Protein AF-0000000080629426 (afdb_homodimer)

Organism: NCBI:txid1064539

Secondary structure (DSSP, 8-state):
----------TTSHHHHHHHHHHHHHHHHHHHHHHHHHHTTEEEEEEEEETTEEEEEEEETTTT-TTHHHHHHHHHHHHHHHHSS--EEEE----/----------TTHHHHHHHHHHHHHHHHHHHHHHHHHHHTTEEEEEEEEETTEEEEEEEETTTT-TTHHHHHHHHHHHHHHHHSS--EEEE----

Nearest PDB structures (foldseek):
  2z51-assembly1_A-2  TM=8.151E-01  e=9.469E-07  unclassified
  2m5o-assembly1_A  TM=8.155E-01  e=2.313E-04  Homo sapiens
  1veh-assembly1_A  TM=7.153E-01  e=5.276E-04  Mus musculus
  4tps-assembly1_B  TM=6.355E-01  e=1.530E-02  Bacillus subtilis subsp. subtilis str. 168
  3prb-assembly1_A  TM=6.432E-01  e=3.043E-02  Methanocaldococcus jannaschii

InterPro domains:
  IPR001075 NIF system FeS cluster assembly, NifU, C-terminal [PF01106] (26-89)
  IPR034904 Fe-S cluster assembly domain superfamily [G3DSA:3.30.300.130] (16-92)
  IPR034904 Fe-S cluster assembly domain superfamily [SSF117916] (17-91)

Foldseek 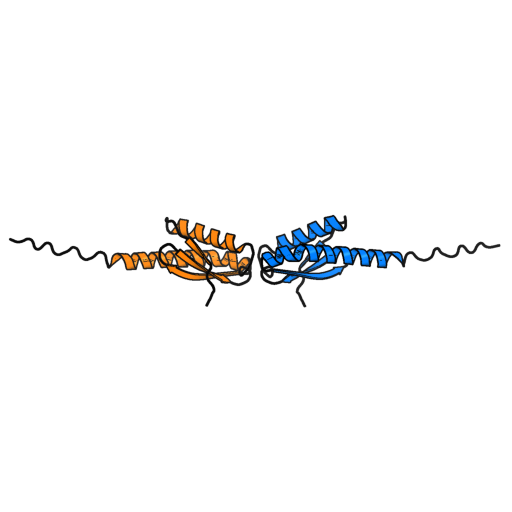3Di:
DPPPPPPDPPPPPVVVVVVVVLVVLLQVLQVVCAVVQVVVQKGKDFDDDDPQETEMEMGGPLVVDPCVVVVQVVSQVSSCVRVVDHHHYYYDHDD/DPPPPPPDPPPPPVVVVVVVVLVVLLQVLQVVCAVVQVVVQKGKDFDDDDPQETEMEMGGPLVVDPCVVVVQVVSQVSSCVRVVDHHHYYYDHDD

pLDDT: mean 88.29, std 16.83, range [39.78, 98.69]

Solvent-accessible surface area (backbone atoms only — not comparable to full-atom values): 10726 Å² total; per-residue (Å²): 135,83,78,72,74,70,76,72,79,75,80,68,69,63,55,56,58,51,50,49,51,48,50,50,52,51,52,50,54,51,60,68,49,32,61,64,34,43,75,24,34,19,36,68,41,86,70,46,77,57,89,54,36,36,28,32,15,62,28,63,12,41,4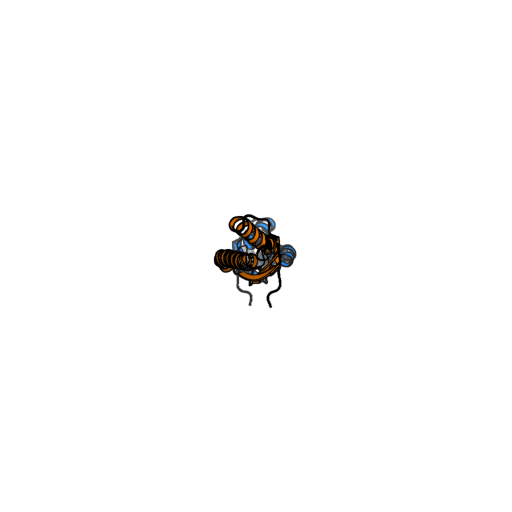0,59,22,68,59,38,62,57,56,44,48,52,51,33,51,53,48,30,66,76,67,71,43,85,64,43,60,42,84,39,85,67,132,135,82,77,73,74,68,75,73,79,74,80,68,71,64,54,55,60,50,49,49,49,48,50,51,51,52,53,50,55,53,61,68,50,32,63,66,34,43,76,23,34,20,36,66,42,86,71,45,77,56,90,53,37,36,28,33,15,61,30,63,12,41,40,58,22,68,59,37,62,57,55,44,47,52,52,35,51,53,48,30,66,75,68,72,44,84,62,42,61,42,84,37,86,66,133

Sequence (190 aa):
MTTSVLPAPSAALSVSATDDDRLRLIAAAIEELRPMLQNDGGDMELVEVSGDVVRVGLRGACVGCGMAGHTLGAVRRRLVEVLGTHIRVLPAPLPMTTSVLPAPSAALSVSATDDDRLRLIAAAIEELRPMLQNDGGDMELVEVSGDVVRVGLRGACVGCGMAGHTLGAVRRRLVEVLGTHIRVLPAPLP

Radius of gyration: 29.4 Å; Cα contacts (8 Å, |Δi|>4): 246; chains: 2; bounding box: 30×129×67 Å

Structure (mmCIF, N/CA/C/O backbone):
data_AF-0000000080629426-model_v1
#
loop_
_entity.id
_entity.type
_entity.pdbx_description
1 polymer 'NifU protein (C-terminal)'
#
loop_
_atom_site.group_PDB
_atom_site.id
_atom_site.type_symbol
_atom_site.label_atom_id
_atom_site.label_alt_id
_atom_site.label_comp_id
_atom_site.label_asym_id
_atom_site.label_entity_id
_atom_site.label_seq_id
_atom_site.pdbx_PDB_ins_code
_atom_site.Cartn_x
_atom_site.Cartn_y
_atom_site.Cartn_z
_atom_site.occupancy
_atom_site.B_iso_or_equiv
_atom_site.auth_seq_id
_atom_site.auth_comp_id
_atom_site.auth_asym_id
_atom_site.auth_atom_id
_atom_site.pdbx_PDB_model_num
ATOM 1 N N . MET A 1 1 ? -14 63.438 37.656 1 40.84 1 MET A N 1
ATOM 2 C CA . MET A 1 1 ? -13.086 63 36.625 1 40.84 1 MET A CA 1
ATOM 3 C C . MET A 1 1 ? -13.289 61.531 36.281 1 40.84 1 MET A C 1
ATOM 5 O O . MET A 1 1 ? -13.102 60.656 37.156 1 40.84 1 MET A O 1
ATOM 9 N N . THR A 1 2 ? -14.211 61.219 35.312 1 52.03 2 THR A N 1
ATOM 10 C CA . THR A 1 2 ? -14.695 59.906 34.906 1 52.03 2 THR A CA 1
ATOM 11 C C . THR A 1 2 ? -13.594 59.125 34.188 1 52.03 2 THR A C 1
ATOM 13 O O . THR A 1 2 ? -13.008 59.625 33.219 1 52.03 2 THR A O 1
ATOM 16 N N . THR A 1 3 ? -12.836 58.344 34.906 1 51.03 3 THR A N 1
ATOM 17 C CA . THR A 1 3 ? -11.781 57.5 34.344 1 51.03 3 THR A CA 1
ATOM 18 C C . THR A 1 3 ? -12.328 56.656 33.219 1 51.03 3 THR A C 1
ATOM 20 O O . THR A 1 3 ? -13.258 55.875 33.438 1 51.03 3 THR A O 1
ATOM 23 N N . SER A 1 4 ? -12.453 57.25 32.031 1 49.75 4 SER A N 1
ATOM 24 C CA . SER A 1 4 ? -12.773 56.469 30.828 1 49.75 4 SER A CA 1
ATOM 25 C C . SER A 1 4 ? -11.922 55.219 30.719 1 49.75 4 SER A C 1
ATOM 27 O O . SER A 1 4 ? -10.695 55.312 30.656 1 49.75 4 SER A O 1
ATOM 29 N N . VAL A 1 5 ? -12.266 54.156 31.422 1 57.56 5 VAL A N 1
ATOM 30 C CA . VAL A 1 5 ? -11.57 52.906 31.203 1 57.56 5 VAL A CA 1
ATOM 31 C C . VAL A 1 5 ? -11.523 52.594 29.703 1 57.56 5 VAL A C 1
ATOM 33 O O . VAL A 1 5 ? -12.562 52.5 29.047 1 57.56 5 VAL A O 1
ATOM 36 N N . LEU A 1 6 ? -10.633 53.156 28.875 1 55.69 6 LEU A N 1
ATOM 37 C CA . LEU A 1 6 ? -10.445 52.719 27.5 1 55.69 6 LEU A CA 1
ATOM 38 C C . LEU A 1 6 ? -10.625 51.188 27.406 1 55.69 6 LEU A C 1
ATOM 40 O O . LEU A 1 6 ? -10.211 50.469 28.297 1 55.69 6 LEU A O 1
ATOM 44 N N . PRO A 1 7 ? -11.664 50.75 26.703 1 57.69 7 PRO A N 1
ATOM 45 C CA . PRO A 1 7 ? -11.812 49.312 26.562 1 57.69 7 PRO A CA 1
ATOM 46 C C . PRO A 1 7 ? -10.492 48.625 26.203 1 57.69 7 PRO A C 1
ATOM 48 O O . PRO A 1 7 ? -9.625 49.219 25.562 1 57.69 7 PRO A O 1
ATOM 51 N N . ALA A 1 8 ? -9.961 47.625 26.938 1 53.62 8 ALA A N 1
ATOM 52 C CA . ALA A 1 8 ? -8.812 46.781 26.641 1 53.62 8 ALA A CA 1
ATOM 53 C C . ALA A 1 8 ? -8.734 46.469 25.141 1 53.62 8 ALA A C 1
ATOM 55 O O . ALA A 1 8 ? -9.766 46.375 24.469 1 53.62 8 ALA A O 1
ATOM 56 N N . PRO A 1 9 ? -7.738 46.938 24.359 1 51.53 9 PRO A N 1
ATOM 57 C CA . PRO A 1 9 ? -7.629 46.5 22.969 1 51.53 9 PRO A CA 1
ATOM 58 C C . PRO A 1 9 ? -8.156 45.094 22.734 1 51.53 9 PRO A C 1
ATOM 60 O O . PRO A 1 9 ? -8.094 44.25 23.625 1 51.53 9 PRO A O 1
ATOM 63 N N . SER A 1 10 ? -9.188 44.875 22.031 1 52.56 10 SER A N 1
ATOM 64 C CA . SER A 1 10 ? -9.742 43.594 21.609 1 52.56 10 SER A CA 1
ATOM 65 C C . SER A 1 10 ? -8.641 42.594 21.328 1 52.56 10 SER A C 1
ATOM 67 O O . SER A 1 10 ? -7.59 42.938 20.781 1 52.56 10 SER A O 1
ATOM 69 N N . ALA A 1 11 ? -8.391 41.438 21.953 1 51.06 11 ALA A N 1
ATOM 70 C CA . ALA A 1 11 ? -7.645 40.188 21.703 1 51.06 11 ALA A CA 1
ATOM 71 C C . ALA A 1 11 ? -7.656 39.844 20.219 1 51.06 11 ALA A C 1
ATOM 73 O O . ALA A 1 11 ? -7.406 38.688 19.859 1 51.06 11 ALA A O 1
ATOM 74 N N . ALA A 1 12 ? -7.977 40.531 19.266 1 53.75 12 ALA A N 1
ATOM 75 C CA . ALA A 1 12 ? -7.914 40.125 17.859 1 53.75 12 ALA A CA 1
ATOM 76 C C . ALA A 1 12 ? -6.492 39.75 17.453 1 53.75 12 ALA A C 1
ATOM 78 O O . ALA A 1 12 ? -6.273 39.219 16.359 1 53.75 12 ALA A O 1
ATOM 79 N N . LEU A 1 13 ? -5.457 40.406 17.781 1 52.44 13 LEU A N 1
ATOM 80 C CA . LEU A 1 13 ? -4.117 40.375 17.219 1 52.44 13 LEU A CA 1
ATOM 81 C C . LEU A 1 13 ? -3.518 38.969 17.312 1 52.44 13 LEU A C 1
ATOM 83 O O . LEU A 1 13 ? -2.629 38.625 16.531 1 52.44 13 LEU A O 1
ATOM 87 N N . SER A 1 14 ? -3.51 38.281 18.547 1 53.25 14 SER A N 1
ATOM 88 C CA . SER A 1 14 ? -2.676 37.094 18.828 1 53.25 14 SER A CA 1
ATOM 89 C C . SER A 1 14 ? -3.16 35.875 18.078 1 53.25 14 SER A C 1
ATOM 91 O O . SER A 1 14 ? -2.479 34.844 18.062 1 53.25 14 SER A O 1
ATOM 93 N N . VAL A 1 15 ? -4.391 35.812 17.656 1 57.12 15 VAL A N 1
ATOM 94 C CA . VAL A 1 15 ? -4.93 34.625 17 1 57.12 15 VAL A CA 1
ATOM 95 C C . VAL A 1 15 ? -4.188 34.375 15.695 1 57.12 15 VAL A C 1
ATOM 97 O O . VAL A 1 15 ? -3.984 33.219 15.305 1 57.12 15 VAL A O 1
ATOM 100 N N . SER A 1 16 ? -3.814 35.5 14.891 1 59.66 16 SER A N 1
ATOM 101 C CA . SER A 1 16 ? -3.168 35.312 13.594 1 59.66 16 SER A CA 1
ATOM 102 C C . SER A 1 16 ? -1.799 34.656 13.75 1 59.66 16 SER A C 1
ATOM 104 O O . SER A 1 16 ? -1.472 33.719 13.031 1 59.66 16 SER A O 1
ATOM 106 N N . ALA A 1 17 ? -1.05 35.188 14.766 1 62.78 17 ALA A N 1
ATOM 107 C CA . ALA A 1 17 ? 0.283 34.625 14.961 1 62.78 17 ALA A CA 1
ATOM 108 C C . ALA A 1 17 ? 0.203 33.188 15.398 1 62.78 17 ALA A C 1
ATOM 110 O O . ALA A 1 17 ? 0.959 32.344 14.906 1 62.78 17 ALA A O 1
ATOM 111 N N . THR A 1 18 ? -0.839 32.906 16.172 1 75.69 18 THR A N 1
ATOM 112 C CA . THR A 1 18 ? -0.962 31.547 16.703 1 75.69 18 THR A CA 1
ATOM 113 C C . THR A 1 18 ? -1.453 30.578 15.625 1 75.69 18 THR A C 1
ATOM 115 O O . THR A 1 18 ? -0.944 29.469 15.5 1 75.69 18 THR A O 1
ATOM 118 N N . ASP A 1 19 ? -2.373 31.203 14.773 1 83.44 19 ASP A N 1
ATOM 119 C CA . ASP A 1 19 ? -2.885 30.359 13.703 1 83.44 19 ASP A CA 1
ATOM 120 C C . ASP A 1 19 ? -1.821 30.109 12.633 1 83.44 19 ASP A C 1
ATOM 122 O O . ASP A 1 19 ? -1.714 29.016 12.094 1 83.44 19 ASP A O 1
ATOM 126 N N . ASP A 1 20 ? -1.03 31.172 12.422 1 89.31 20 ASP A N 1
ATOM 127 C CA . ASP A 1 20 ? 0.05 31.047 11.445 1 89.31 20 ASP A CA 1
ATOM 128 C C . ASP A 1 20 ? 1.117 30.062 11.938 1 89.31 20 ASP A C 1
ATOM 130 O O . ASP A 1 20 ? 1.654 29.281 11.156 1 89.31 20 ASP A O 1
ATOM 134 N N . ASP A 1 21 ? 1.415 30.219 13.172 1 92.81 21 ASP A N 1
ATOM 135 C CA . ASP A 1 21 ? 2.398 29.297 13.75 1 92.81 21 ASP A CA 1
ATOM 136 C C . ASP A 1 21 ? 1.901 27.859 13.719 1 92.81 21 ASP A C 1
ATOM 138 O O . ASP A 1 21 ? 2.67 26.938 13.43 1 92.81 21 ASP A O 1
ATOM 142 N N . ARG A 1 22 ? 0.639 27.719 14.016 1 94.56 22 ARG A N 1
ATOM 143 C CA . ARG A 1 22 ? 0.018 26.391 13.961 1 94.56 22 ARG A CA 1
ATOM 144 C C . ARG A 1 22 ? 0.106 25.812 12.555 1 94.56 22 ARG A C 1
ATOM 146 O O . ARG A 1 22 ? 0.459 24.641 12.391 1 94.56 22 ARG A O 1
ATOM 153 N N . LEU A 1 23 ? -0.259 26.625 11.609 1 95.88 23 LEU A N 1
ATOM 154 C CA . LEU A 1 23 ? -0.207 26.188 10.219 1 95.88 23 LEU A CA 1
ATOM 155 C C . LEU A 1 23 ? 1.217 25.828 9.82 1 95.88 23 LEU A C 1
ATOM 157 O O . LEU A 1 23 ? 1.431 24.828 9.117 1 95.88 23 LEU A O 1
ATOM 161 N N . ARG A 1 24 ? 2.158 26.547 10.227 1 96.56 24 ARG A N 1
ATOM 162 C CA . ARG A 1 24 ? 3.559 26.281 9.922 1 96.56 24 ARG A CA 1
ATOM 163 C C . ARG A 1 24 ? 4 24.953 10.539 1 96.56 24 ARG A C 1
ATOM 165 O O . ARG A 1 24 ? 4.719 24.188 9.898 1 96.56 24 ARG A O 1
ATOM 172 N N . LEU A 1 25 ? 3.586 24.703 11.758 1 97 25 LEU A N 1
ATOM 173 C CA . LEU A 1 25 ? 3.912 23.438 12.43 1 97 25 LEU A CA 1
ATOM 174 C C . LEU A 1 25 ? 3.305 22.266 11.688 1 97 25 LEU A C 1
ATOM 176 O O . LEU A 1 25 ? 3.967 21.234 11.492 1 97 25 LEU A O 1
ATOM 180 N N . ILE A 1 26 ? 2.113 22.438 11.242 1 98.25 26 ILE A N 1
ATOM 181 C CA . ILE A 1 26 ? 1.419 21.391 10.508 1 98.25 26 ILE A CA 1
ATOM 182 C C . ILE A 1 26 ? 2.133 21.125 9.188 1 98.25 26 ILE A C 1
ATOM 184 O O . ILE A 1 26 ? 2.424 19.969 8.859 1 98.25 26 ILE A O 1
ATOM 188 N N . ALA A 1 27 ? 2.424 22.156 8.477 1 98.19 27 ALA A N 1
ATOM 189 C CA . ALA A 1 27 ? 3.111 22.031 7.195 1 98.19 27 ALA A CA 1
ATOM 190 C C . ALA A 1 27 ? 4.477 21.375 7.367 1 98.19 27 ALA A C 1
ATOM 192 O O . ALA A 1 27 ? 4.859 20.516 6.57 1 98.19 27 ALA A O 1
ATOM 193 N N . ALA A 1 28 ? 5.152 21.719 8.406 1 98.31 28 ALA A N 1
ATOM 194 C CA . ALA A 1 28 ? 6.477 21.172 8.672 1 98.31 28 ALA A CA 1
ATOM 195 C C . ALA A 1 28 ? 6.391 19.688 9 1 98.31 28 ALA A C 1
ATOM 197 O O . ALA A 1 28 ? 7.23 18.891 8.555 1 98.31 28 ALA A O 1
ATOM 198 N N . ALA A 1 29 ? 5.461 19.312 9.781 1 98.31 29 ALA A N 1
ATOM 199 C CA . ALA A 1 29 ? 5.266 17.906 10.133 1 98.31 29 ALA A CA 1
ATOM 200 C C . ALA A 1 29 ? 4.992 17.062 8.891 1 98.31 29 ALA A C 1
ATOM 202 O O . ALA A 1 29 ? 5.535 15.969 8.742 1 98.31 29 ALA A O 1
ATOM 203 N N . ILE A 1 30 ? 4.195 17.547 8.008 1 98.38 30 ILE A N 1
ATOM 204 C CA . ILE A 1 30 ? 3.855 16.844 6.781 1 98.38 30 ILE A CA 1
ATOM 205 C C . ILE A 1 30 ? 5.102 16.703 5.906 1 98.38 30 ILE A C 1
ATOM 207 O O . ILE A 1 30 ? 5.375 15.617 5.375 1 98.38 30 ILE A O 1
ATOM 211 N N . GLU A 1 31 ? 5.809 17.797 5.816 1 98.44 31 GLU A N 1
ATOM 212 C CA . GLU A 1 31 ? 7.035 17.75 5.027 1 98.44 31 GLU A CA 1
ATOM 213 C C . GLU A 1 31 ? 8.016 16.719 5.574 1 98.44 31 GLU A C 1
ATOM 215 O O . GLU A 1 31 ? 8.703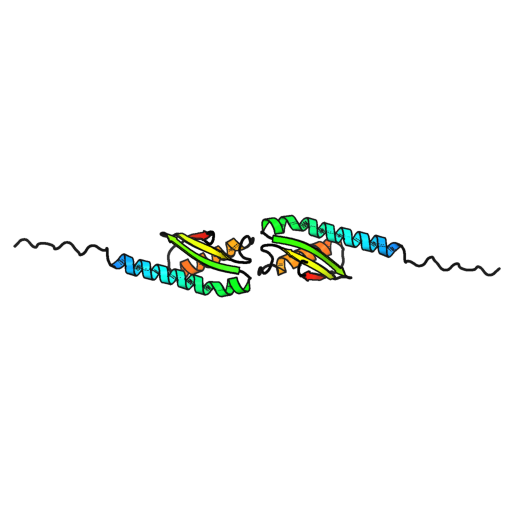 16.047 4.809 1 98.44 31 GLU A O 1
ATOM 220 N N . GLU A 1 32 ? 8.023 16.562 6.84 1 98.25 32 GLU A N 1
ATOM 221 C CA . GLU A 1 32 ? 8.906 15.617 7.5 1 98.25 32 GLU A CA 1
ATOM 222 C C . GLU A 1 32 ? 8.531 14.18 7.152 1 98.25 32 GLU A C 1
ATOM 224 O O . GLU A 1 32 ? 9.391 13.297 7.121 1 98.25 32 GLU A O 1
ATOM 229 N N . LEU A 1 33 ? 7.312 13.922 6.832 1 98.31 33 LEU A N 1
ATOM 230 C CA . LEU A 1 33 ? 6.812 12.57 6.609 1 98.31 33 LEU A CA 1
ATOM 231 C C . LEU A 1 33 ? 6.871 12.203 5.129 1 98.31 33 LEU A C 1
ATOM 233 O O . LEU A 1 33 ? 6.793 11.031 4.773 1 98.31 33 LEU A O 1
ATOM 237 N N .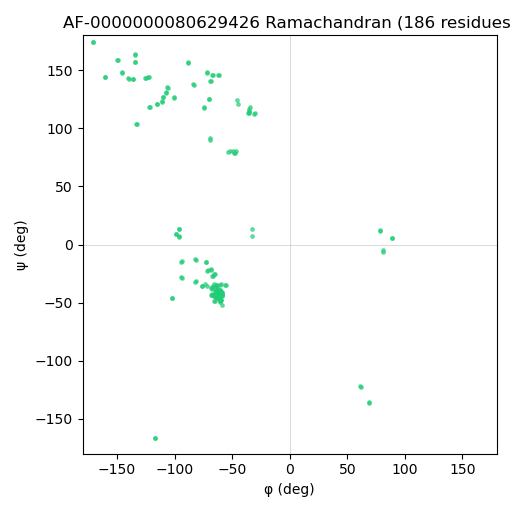 ARG A 1 34 ? 7.043 13.109 4.277 1 98.62 34 ARG A N 1
ATOM 238 C CA . ARG A 1 34 ? 6.949 12.891 2.838 1 98.62 34 ARG A CA 1
ATOM 239 C C . ARG A 1 34 ? 8.023 11.922 2.359 1 98.62 34 ARG A C 1
ATOM 241 O O . ARG A 1 34 ? 7.75 11.016 1.568 1 98.62 34 ARG A O 1
ATOM 248 N N . PRO A 1 35 ? 9.242 12 2.867 1 98.69 35 PRO A N 1
ATOM 249 C CA . PRO A 1 35 ? 10.281 11.102 2.348 1 98.69 35 PRO A CA 1
ATOM 250 C C . PRO A 1 35 ? 9.953 9.625 2.572 1 98.69 35 PRO A C 1
ATOM 252 O O . PRO A 1 35 ? 10.203 8.797 1.7 1 98.69 35 PRO A O 1
ATOM 255 N N . MET A 1 36 ? 9.406 9.266 3.713 1 96.94 36 MET A N 1
ATOM 256 C CA . MET A 1 36 ? 9.023 7.879 3.973 1 96.94 36 MET A CA 1
ATOM 257 C C . MET A 1 36 ? 7.98 7.41 2.961 1 96.94 36 MET A C 1
ATOM 259 O O . MET A 1 36 ? 8.086 6.305 2.424 1 96.94 36 MET A O 1
ATOM 263 N N . LEU A 1 37 ? 6.945 8.188 2.611 1 97.5 37 LEU A N 1
ATOM 264 C CA . LEU A 1 37 ? 5.922 7.84 1.633 1 97.5 37 LEU A CA 1
ATOM 265 C C . LEU A 1 37 ? 6.531 7.688 0.242 1 97.5 37 LEU A C 1
ATOM 267 O O . LEU A 1 37 ? 6.148 6.793 -0.512 1 97.5 37 LEU A O 1
ATOM 271 N N . GLN A 1 38 ? 7.473 8.625 -0.053 1 97.56 38 GLN A N 1
ATOM 272 C CA . GLN A 1 38 ? 8.109 8.586 -1.365 1 97.56 38 GLN A CA 1
ATOM 273 C C . GLN A 1 38 ? 8.906 7.297 -1.548 1 97.56 38 GLN A C 1
ATOM 275 O O . GLN A 1 38 ? 8.898 6.703 -2.629 1 97.56 38 GLN A O 1
ATOM 280 N N . ASN A 1 39 ? 9.484 6.844 -0.461 1 96.12 39 ASN A N 1
ATOM 281 C CA . ASN A 1 39 ? 10.188 5.562 -0.491 1 96.12 39 ASN A CA 1
ATOM 282 C C . ASN A 1 39 ? 9.227 4.406 -0.752 1 96.12 39 ASN A C 1
ATOM 284 O O . ASN A 1 39 ? 9.617 3.383 -1.317 1 96.12 39 ASN A O 1
ATOM 288 N N . ASP A 1 40 ? 8 4.613 -0.396 1 93.94 40 ASP A N 1
ATOM 289 C CA . ASP A 1 40 ? 6.977 3.586 -0.552 1 93.94 40 ASP A CA 1
ATOM 290 C C . ASP A 1 40 ? 6.156 3.818 -1.816 1 93.94 40 ASP A C 1
ATOM 292 O O . ASP A 1 40 ? 5.094 3.217 -1.992 1 93.94 40 ASP A O 1
ATOM 296 N N . GLY A 1 41 ? 6.609 4.805 -2.693 1 94.75 41 GLY A N 1
ATOM 297 C CA . GLY A 1 41 ? 6 5.02 -3.998 1 94.75 41 GLY A CA 1
ATOM 298 C C . GLY A 1 41 ? 4.848 6.004 -3.963 1 94.75 41 GLY A C 1
ATOM 299 O O . GLY A 1 41 ? 4.109 6.137 -4.941 1 94.75 41 GLY A O 1
ATOM 300 N N . GLY A 1 42 ? 4.691 6.543 -2.842 1 95.94 42 GLY A N 1
ATOM 301 C CA . GLY A 1 42 ? 3.631 7.527 -2.693 1 95.94 42 GLY A CA 1
ATOM 302 C C . GLY A 1 42 ? 4.145 8.914 -2.355 1 95.94 42 GLY A C 1
ATOM 303 O O . GLY A 1 42 ? 5.312 9.227 -2.596 1 95.94 42 GLY A O 1
ATOM 304 N N . ASP A 1 43 ? 3.234 9.797 -1.932 1 97.75 43 ASP A N 1
ATOM 305 C CA . ASP A 1 43 ? 3.471 11.148 -1.429 1 97.75 43 ASP A CA 1
ATOM 306 C C . ASP A 1 43 ? 2.191 11.75 -0.85 1 97.75 43 ASP A C 1
ATOM 308 O O . ASP A 1 43 ? 1.152 11.086 -0.805 1 97.75 43 ASP A O 1
ATOM 312 N N . MET A 1 44 ? 2.375 12.961 -0.254 1 98.19 44 MET A N 1
ATOM 313 C CA . MET A 1 44 ? 1.18 13.633 0.252 1 98.19 44 MET A CA 1
ATOM 314 C C . MET A 1 44 ? 1.34 15.148 0.196 1 98.19 44 MET A C 1
ATOM 316 O O . MET A 1 44 ? 2.455 15.648 0.07 1 98.19 44 MET A O 1
ATOM 320 N N . GLU A 1 45 ? 0.225 15.773 0.214 1 97.94 45 GLU A N 1
ATOM 321 C CA . GLU A 1 45 ? 0.174 17.234 0.264 1 97.94 45 GLU A CA 1
ATOM 322 C C . GLU A 1 45 ? -0.881 17.719 1.256 1 97.94 45 GLU A C 1
ATOM 324 O O . GLU A 1 45 ? -1.949 17.109 1.376 1 97.94 45 GLU A O 1
ATOM 329 N N . LEU A 1 46 ? -0.5 18.844 1.959 1 98.38 46 LEU A N 1
ATOM 330 C CA . LEU A 1 46 ? -1.507 19.5 2.783 1 98.38 46 LEU A CA 1
ATOM 331 C C . LEU A 1 46 ? -2.562 20.188 1.915 1 98.38 46 LEU A C 1
ATOM 333 O O . LEU A 1 46 ? -2.232 20.984 1.042 1 98.38 46 LEU A O 1
ATOM 337 N N . VAL A 1 47 ? -3.797 19.875 2.131 1 98.12 47 VAL A N 1
ATOM 338 C CA . VAL A 1 47 ? -4.871 20.422 1.306 1 98.12 47 VAL A CA 1
ATOM 339 C C . VAL A 1 47 ? -5.586 21.547 2.062 1 98.12 47 VAL A C 1
ATOM 341 O O . VAL A 1 47 ? -5.875 22.594 1.497 1 98.12 47 VAL A O 1
ATOM 344 N N . GLU A 1 48 ? -5.887 21.25 3.365 1 96.81 48 GLU A N 1
ATOM 345 C CA . GLU A 1 48 ? -6.688 22.203 4.129 1 96.81 48 GLU A CA 1
ATOM 346 C C . GLU A 1 48 ? -6.531 21.969 5.629 1 96.81 48 GLU A C 1
ATOM 348 O O . GLU A 1 48 ? -6.379 20.828 6.078 1 96.81 48 GLU A O 1
ATOM 353 N N . VAL A 1 49 ? -6.543 23.109 6.328 1 97.06 49 VAL A N 1
ATOM 354 C CA . VAL A 1 49 ? -6.672 23.078 7.781 1 97.06 49 VAL A CA 1
ATOM 355 C C . VAL A 1 49 ? -7.906 23.875 8.211 1 97.06 49 VAL A C 1
ATOM 357 O O . VAL A 1 49 ? -8.008 25.062 7.938 1 97.06 49 VAL A O 1
ATOM 360 N N . SER A 1 50 ? -8.82 23.266 8.82 1 95.69 50 SER A N 1
ATOM 361 C CA . SER A 1 50 ? -10.031 23.906 9.336 1 95.69 50 SER A CA 1
ATOM 362 C C . SER A 1 50 ? -10.32 23.469 10.766 1 95.69 50 SER A C 1
ATOM 364 O O . SER A 1 50 ? -10.797 22.359 10.992 1 95.69 50 SER A O 1
ATOM 366 N N . GLY A 1 51 ? -10.016 24.359 11.641 1 92.94 51 GLY A N 1
ATOM 367 C CA . GLY A 1 51 ? -10.172 23.969 13.039 1 92.94 51 GLY A CA 1
ATOM 368 C C . GLY A 1 51 ? -9.289 22.797 13.438 1 92.94 51 GLY A C 1
ATOM 369 O O . GLY A 1 51 ? -8.07 22.844 13.258 1 92.94 51 GLY A O 1
ATOM 370 N N . ASP A 1 52 ? -9.852 21.688 13.945 1 95.75 52 ASP A N 1
ATOM 371 C CA . ASP A 1 52 ? -9.094 20.516 14.375 1 95.75 52 ASP A CA 1
ATOM 372 C C . ASP A 1 52 ? -9.047 19.453 13.273 1 95.75 52 ASP A C 1
ATOM 374 O O . ASP A 1 52 ? -8.648 18.312 13.523 1 95.75 52 ASP A O 1
ATOM 378 N N . VAL A 1 53 ? -9.43 19.906 12.141 1 98.19 53 VAL A N 1
ATOM 379 C CA . VAL A 1 53 ? -9.422 18.969 11.016 1 98.19 53 VAL A CA 1
ATOM 380 C C . VAL A 1 53 ? -8.328 19.359 10.031 1 98.19 53 VAL A C 1
ATOM 382 O O . VAL A 1 53 ? -8.266 20.516 9.586 1 98.19 53 VAL A O 1
ATOM 385 N N . VAL A 1 54 ? -7.453 18.469 9.758 1 98.5 54 VAL A N 1
ATOM 386 C CA . VAL A 1 54 ? -6.438 18.594 8.719 1 98.5 54 VAL A CA 1
ATOM 387 C C . VAL A 1 54 ? -6.746 17.641 7.566 1 98.5 54 VAL A C 1
ATOM 389 O O . VAL A 1 54 ? -6.891 16.438 7.777 1 98.5 54 VAL A O 1
ATOM 392 N N . ARG A 1 55 ? -6.793 18.188 6.379 1 98.56 55 ARG A N 1
ATOM 393 C CA . ARG A 1 55 ? -7.016 17.375 5.188 1 98.56 55 ARG A CA 1
ATOM 394 C C . ARG A 1 55 ? -5.738 17.25 4.363 1 98.56 55 ARG A C 1
ATOM 396 O O . ARG A 1 55 ? -5.07 18.25 4.09 1 98.56 55 ARG A O 1
ATOM 403 N N . VAL A 1 56 ? -5.477 16 4.035 1 98.56 56 VAL A N 1
ATOM 404 C CA . VAL A 1 56 ? -4.289 15.75 3.225 1 98.56 56 VAL A CA 1
ATOM 405 C C . VAL A 1 56 ? -4.676 14.969 1.97 1 98.56 56 VAL A C 1
ATOM 407 O O . VAL A 1 56 ? -5.586 14.141 2.004 1 98.56 56 VAL A O 1
ATOM 410 N N . GLY A 1 57 ? -4.012 15.289 0.857 1 98.12 57 GLY A N 1
ATOM 411 C CA . GLY A 1 57 ? -4.113 14.523 -0.375 1 98.12 57 GLY A CA 1
ATOM 412 C C . GLY A 1 57 ? -2.941 13.586 -0.594 1 98.12 57 GLY A C 1
ATOM 413 O O . GLY A 1 57 ? -1.783 14 -0.525 1 98.12 57 GLY A O 1
ATOM 414 N N . LEU A 1 58 ? -3.281 12.32 -0.809 1 97.62 58 LEU A N 1
ATOM 415 C CA . LEU A 1 58 ? -2.242 11.328 -1.082 1 97.62 58 LEU A CA 1
ATOM 416 C C . LEU A 1 58 ? -1.938 11.258 -2.574 1 97.62 58 LEU A C 1
ATOM 418 O O . LEU A 1 58 ? -2.787 11.602 -3.402 1 97.62 58 LEU A O 1
ATOM 422 N N . ARG A 1 59 ? -0.686 10.766 -2.855 1 96 59 ARG A N 1
ATOM 423 C CA . ARG A 1 59 ? -0.222 10.625 -4.23 1 96 59 ARG A CA 1
ATOM 424 C C . ARG A 1 59 ? 0.448 9.273 -4.449 1 96 59 ARG A C 1
ATOM 426 O O . ARG A 1 59 ? 0.879 8.633 -3.49 1 96 59 ARG A O 1
ATOM 433 N N . GLY A 1 60 ? 0.435 8.914 -5.781 1 94.25 60 GLY A N 1
ATOM 434 C CA . GLY A 1 60 ? 1.183 7.723 -6.145 1 94.25 60 GLY A CA 1
ATOM 435 C C . GLY A 1 60 ? 0.565 6.445 -5.609 1 94.25 60 GLY A C 1
ATOM 436 O O . GLY A 1 60 ? -0.653 6.266 -5.664 1 94.25 60 GLY A O 1
ATOM 437 N N . ALA A 1 61 ? 1.366 5.609 -5.102 1 93.69 61 ALA A N 1
ATOM 438 C CA . ALA A 1 61 ? 0.95 4.27 -4.707 1 93.69 61 ALA A CA 1
ATOM 439 C C . ALA A 1 61 ? 0.09 4.309 -3.447 1 93.69 61 ALA A C 1
ATOM 441 O O . ALA A 1 61 ? -0.577 3.326 -3.113 1 93.69 61 ALA A O 1
ATOM 442 N N . CYS A 1 62 ? 0.095 5.32 -2.803 1 94.44 62 CYS A N 1
ATOM 443 C CA . CYS A 1 62 ? -0.74 5.414 -1.61 1 94.44 62 CYS A CA 1
ATOM 444 C C . CYS A 1 62 ? -2.18 5.754 -1.978 1 94.44 62 CYS A C 1
ATOM 446 O O . CYS A 1 62 ? -3.076 5.66 -1.138 1 94.44 62 CYS A O 1
ATOM 448 N N . VAL A 1 63 ? -2.301 6.16 -3.238 1 93.25 63 VAL A N 1
ATOM 449 C CA . VAL A 1 63 ? -3.668 6.395 -3.697 1 93.25 63 VAL A CA 1
ATOM 450 C C . VAL A 1 63 ? -4.371 5.059 -3.93 1 93.25 63 VAL A C 1
ATOM 452 O O . VAL A 1 63 ? -3.922 4.25 -4.742 1 93.25 63 VAL A O 1
ATOM 455 N N . GLY A 1 64 ? -5.453 4.859 -3.125 1 91.06 64 GLY A N 1
ATOM 456 C CA . GLY A 1 64 ? -6.219 3.639 -3.33 1 91.06 64 GLY A CA 1
ATOM 457 C C . GLY A 1 64 ? -5.598 2.428 -2.66 1 91.06 64 GLY A C 1
ATOM 458 O O . GLY A 1 64 ? -6.105 1.312 -2.789 1 91.06 64 GLY A O 1
ATOM 459 N N . CYS A 1 65 ? -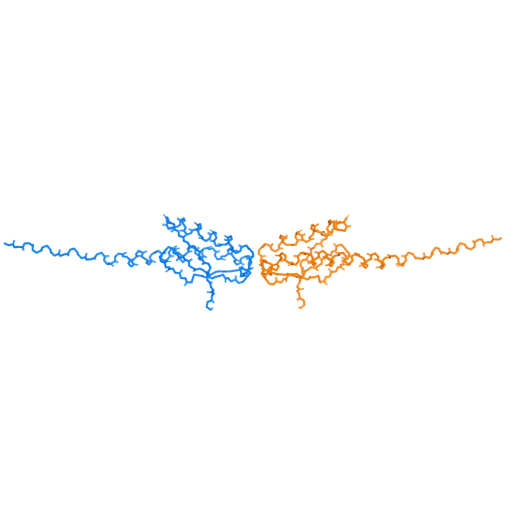4.488 2.568 -2.102 1 94.75 65 CYS A N 1
ATOM 460 C CA . CYS A 1 65 ? -3.812 1.492 -1.386 1 94.75 65 CYS A CA 1
ATOM 461 C C . CYS A 1 65 ? -4.574 1.115 -0.121 1 94.75 65 CYS A C 1
ATOM 463 O O . CYS A 1 65 ? -5.105 1.985 0.572 1 94.75 65 CYS A O 1
ATOM 465 N N . GLY A 1 66 ? -4.52 -0.134 0.174 1 94.06 66 GLY A N 1
ATOM 466 C CA . GLY A 1 66 ? -5.227 -0.623 1.348 1 94.06 66 GLY A CA 1
ATOM 467 C C . GLY A 1 66 ? -4.621 -0.136 2.652 1 94.06 66 GLY A C 1
ATOM 468 O O . GLY A 1 66 ? -5.277 -0.175 3.697 1 94.06 66 GLY A O 1
ATOM 469 N N . MET A 1 67 ? -3.414 0.259 2.615 1 95.19 67 MET A N 1
ATOM 470 C CA . MET A 1 67 ? -2.723 0.679 3.83 1 95.19 67 MET A CA 1
ATOM 471 C C . MET A 1 67 ? -2.773 2.195 3.988 1 95.19 67 MET A C 1
ATOM 473 O O . MET A 1 67 ? -2.141 2.752 4.887 1 95.19 67 MET A O 1
ATOM 477 N N . ALA A 1 68 ? -3.475 2.912 3.197 1 96.12 68 ALA A N 1
ATOM 478 C CA . ALA A 1 68 ? -3.564 4.371 3.236 1 96.12 68 ALA A CA 1
ATOM 479 C C . ALA A 1 68 ? -4.012 4.855 4.609 1 96.12 68 ALA A C 1
ATOM 481 O O . ALA A 1 68 ? -3.584 5.914 5.074 1 96.12 68 ALA A O 1
ATOM 482 N N . GLY A 1 69 ? -4.836 4.137 5.242 1 96.94 69 GLY A N 1
ATOM 483 C CA . GLY A 1 69 ? -5.281 4.48 6.586 1 96.94 69 GLY A CA 1
ATOM 484 C C . GLY A 1 69 ? -4.145 4.562 7.586 1 96.94 69 GLY A C 1
ATOM 485 O O . GLY A 1 69 ? -4.133 5.441 8.453 1 96.94 69 GLY A O 1
ATOM 486 N N . HIS A 1 70 ? -3.225 3.621 7.477 1 97.12 70 HIS A N 1
ATOM 487 C CA . HIS A 1 70 ? -2.053 3.654 8.344 1 97.12 70 HIS A CA 1
ATOM 488 C C . HIS A 1 70 ? -1.268 4.949 8.164 1 97.12 70 HIS A C 1
ATOM 490 O O . HIS A 1 70 ? -0.816 5.547 9.141 1 97.12 70 HIS A O 1
ATOM 496 N N . THR A 1 71 ? -1.134 5.309 6.848 1 97.38 71 THR A N 1
ATOM 497 C CA . THR A 1 71 ? -0.437 6.555 6.535 1 97.38 71 THR A CA 1
ATOM 498 C C . THR A 1 71 ? -1.129 7.742 7.199 1 97.38 71 THR A C 1
ATOM 500 O O . THR A 1 71 ? -0.476 8.57 7.836 1 97.38 71 THR A O 1
ATOM 503 N N . LEU A 1 72 ? -2.482 7.777 7.195 1 98.31 72 LEU A N 1
ATOM 504 C CA . LEU A 1 72 ? -3.23 8.852 7.836 1 98.31 72 LEU A CA 1
ATOM 505 C C . LEU A 1 72 ? -3.055 8.805 9.352 1 98.31 72 LEU A C 1
ATOM 507 O O . LEU A 1 72 ? -2.975 9.852 10 1 98.31 72 LEU A O 1
ATOM 511 N N . GLY A 1 73 ? -2.986 7.668 9.875 1 98.38 73 GLY A N 1
ATOM 512 C CA . GLY A 1 73 ? -2.725 7.508 11.297 1 98.38 73 GLY A CA 1
ATOM 513 C C . GLY A 1 73 ? -1.368 8.047 11.711 1 98.38 73 GLY A C 1
ATOM 514 O O . GLY A 1 73 ? -1.244 8.688 12.758 1 98.38 73 GLY A O 1
ATOM 515 N N . ALA A 1 74 ? -0.371 7.75 10.914 1 98.25 74 ALA A N 1
ATOM 516 C CA . ALA A 1 74 ? 0.976 8.242 11.188 1 98.25 74 ALA A CA 1
ATOM 517 C C . ALA A 1 74 ? 1.015 9.766 11.172 1 98.25 74 ALA A C 1
ATOM 519 O O . ALA A 1 74 ? 1.647 10.391 12.023 1 98.25 74 ALA A O 1
ATOM 520 N N . VAL A 1 75 ? 0.321 10.352 10.242 1 98.56 75 VAL A N 1
ATOM 521 C CA . VAL A 1 75 ? 0.229 11.805 10.164 1 98.56 75 VAL A CA 1
ATOM 522 C C . VAL A 1 75 ? -0.441 12.352 11.422 1 98.56 75 VAL A C 1
ATOM 524 O O . VAL A 1 75 ? 0.059 13.297 12.039 1 98.56 75 VAL A O 1
ATOM 527 N N . ARG A 1 76 ? -1.508 11.711 11.781 1 98.69 76 ARG A N 1
ATOM 528 C CA . ARG A 1 76 ? -2.234 12.156 12.969 1 98.69 76 ARG A CA 1
ATOM 529 C C . ARG A 1 76 ? -1.354 12.086 14.211 1 98.69 76 ARG A C 1
ATOM 531 O O . ARG A 1 76 ? -1.318 13.023 15.008 1 98.69 76 ARG A O 1
ATOM 538 N N . ARG A 1 77 ? -0.669 11.047 14.336 1 98.69 77 ARG A N 1
ATOM 539 C CA . ARG A 1 77 ? 0.2 10.875 15.5 1 98.69 77 ARG A CA 1
ATOM 540 C C . ARG A 1 77 ? 1.25 11.984 15.562 1 98.69 77 ARG A C 1
ATOM 542 O O . ARG A 1 77 ? 1.465 12.578 16.609 1 98.69 77 ARG A O 1
ATOM 549 N N . ARG A 1 78 ? 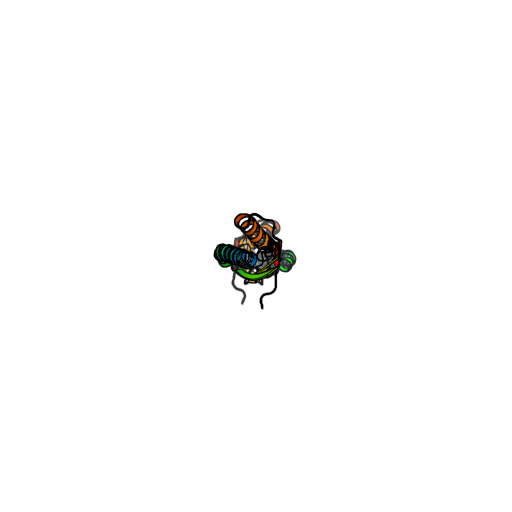1.855 12.172 14.438 1 98.56 78 ARG A N 1
ATOM 550 C CA . ARG A 1 78 ? 2.889 13.203 14.398 1 98.56 78 ARG A CA 1
ATOM 551 C C . ARG A 1 78 ? 2.309 14.578 14.719 1 98.56 78 ARG A C 1
ATOM 553 O O . ARG A 1 78 ? 2.926 15.359 15.445 1 98.56 78 ARG A O 1
ATOM 560 N N . LEU A 1 79 ? 1.155 14.883 14.227 1 98.44 79 LEU A N 1
ATOM 561 C CA . LEU A 1 79 ? 0.528 16.188 14.461 1 98.44 79 LEU A CA 1
ATOM 562 C C . LEU A 1 79 ? 0.129 16.344 15.922 1 98.44 79 LEU A C 1
ATOM 564 O O . LEU A 1 79 ? 0.274 17.422 16.5 1 98.44 79 LEU A O 1
ATOM 568 N N . VAL A 1 80 ? -0.331 15.281 16.547 1 98.25 80 VAL A N 1
ATOM 569 C CA . VAL A 1 80 ? -0.668 15.328 17.969 1 98.25 80 VAL A CA 1
ATOM 570 C C . VAL A 1 80 ? 0.585 15.617 18.781 1 98.25 80 VAL A C 1
ATOM 572 O O . VAL A 1 80 ? 0.546 16.422 19.719 1 98.25 80 VAL A O 1
ATOM 575 N N . GLU A 1 81 ? 1.635 15.047 18.406 1 98.19 81 GLU A N 1
ATOM 576 C CA . GLU A 1 81 ? 2.898 15.258 19.109 1 98.19 81 GLU A CA 1
ATOM 577 C C . GLU A 1 81 ? 3.348 16.719 19.016 1 98.19 81 GLU A C 1
ATOM 579 O O . GLU A 1 81 ? 3.783 17.297 20 1 98.19 81 GLU A O 1
ATOM 584 N N . VAL A 1 82 ? 3.254 17.25 17.859 1 96.75 82 VAL A N 1
ATOM 585 C CA . VAL A 1 82 ? 3.832 18.578 17.641 1 96.75 82 VAL A CA 1
ATOM 586 C C . VAL A 1 82 ? 2.873 19.656 18.141 1 96.75 82 VAL A C 1
ATOM 588 O O . VAL A 1 82 ? 3.305 20.703 18.625 1 96.75 82 VAL A O 1
ATOM 591 N N . LEU A 1 83 ? 1.578 19.422 18.078 1 96.25 83 LEU A N 1
ATOM 592 C CA . LEU A 1 83 ? 0.602 20.453 18.453 1 96.25 83 LEU A CA 1
ATOM 593 C C . LEU A 1 83 ? 0.182 20.297 19.906 1 96.25 83 LEU A C 1
ATOM 595 O O . LEU A 1 83 ? -0.324 21.25 20.516 1 96.25 83 LEU A O 1
ATOM 599 N N . GLY A 1 84 ? 0.226 19.156 20.422 1 96.62 84 GLY A N 1
ATOM 600 C CA . GLY A 1 84 ? -0.156 18.922 21.812 1 96.62 84 GLY A CA 1
ATOM 601 C C . GLY A 1 84 ? -1.658 18.875 22.016 1 96.62 84 GLY A C 1
ATOM 602 O O . GLY A 1 84 ? -2.141 19.031 23.141 1 96.62 84 GLY A O 1
ATOM 603 N N . THR A 1 85 ? -2.357 18.812 20.938 1 95.38 85 THR A N 1
ATOM 604 C CA . THR A 1 85 ? -3.814 18.766 20.984 1 95.38 85 THR A CA 1
ATOM 605 C C . THR A 1 85 ? -4.352 17.688 20.047 1 95.38 85 THR A C 1
ATOM 607 O O . THR A 1 85 ? -3.629 17.203 19.172 1 95.38 85 THR A O 1
ATOM 610 N N . HIS A 1 86 ? -5.617 17.375 20.328 1 96.06 86 HIS A N 1
ATOM 611 C CA . HIS A 1 86 ? -6.281 16.422 19.438 1 96.06 86 HIS A CA 1
ATOM 612 C C . HIS A 1 86 ? -6.508 17.016 18.062 1 96.06 86 HIS A C 1
ATOM 614 O O . HIS A 1 86 ? -6.895 18.188 17.938 1 96.06 86 HIS A O 1
ATOM 620 N N . ILE A 1 87 ? -6.336 16.266 17.078 1 97.19 87 ILE A N 1
ATOM 621 C CA . ILE A 1 87 ? -6.52 16.688 15.688 1 97.19 87 ILE A CA 1
ATOM 622 C C . ILE A 1 87 ? -7.074 15.523 14.867 1 97.19 87 ILE A C 1
ATOM 624 O O . ILE A 1 87 ? -6.758 14.359 15.125 1 97.19 87 ILE A O 1
ATOM 628 N N . ARG A 1 88 ? -7.84 15.812 13.906 1 98.44 88 ARG A N 1
ATOM 629 C CA . ARG A 1 88 ? -8.336 14.836 12.945 1 98.44 88 ARG A CA 1
ATOM 630 C C . ARG A 1 88 ? -7.645 14.992 11.594 1 98.44 88 ARG A C 1
ATOM 632 O O . ARG A 1 88 ? -7.426 16.109 11.133 1 98.44 88 ARG A O 1
ATOM 639 N N . VAL A 1 89 ? -7.289 13.875 11.086 1 98.69 89 VAL A N 1
ATOM 640 C CA . VAL A 1 89 ? -6.672 13.867 9.758 1 98.69 89 VAL A CA 1
ATOM 641 C C . VAL A 1 89 ? -7.566 13.125 8.773 1 98.69 89 VAL A C 1
ATOM 643 O O . VAL A 1 89 ? -7.902 11.953 8.992 1 98.69 89 VAL A O 1
ATOM 646 N N . LEU A 1 90 ? -7.98 13.773 7.738 1 98.19 90 LEU A N 1
ATOM 647 C CA . LEU A 1 90 ? -8.875 13.195 6.738 1 98.19 90 LEU A CA 1
ATOM 648 C C . LEU A 1 90 ? -8.25 13.258 5.348 1 98.19 90 LEU A C 1
ATOM 650 O O . LEU A 1 90 ? -7.555 14.219 5.02 1 98.19 90 LEU A O 1
ATOM 654 N N . PRO A 1 91 ? -8.539 12.203 4.586 1 97.12 91 PRO A N 1
ATOM 655 C CA . PRO A 1 91 ? -8.07 12.273 3.197 1 97.12 91 PRO A CA 1
ATOM 656 C C . PRO A 1 91 ? -8.859 13.281 2.359 1 97.12 91 PRO A C 1
ATOM 658 O O . PRO A 1 91 ? -10.031 13.555 2.656 1 97.12 91 PRO A O 1
ATOM 661 N N . ALA A 1 92 ? -8.195 13.859 1.425 1 96.75 92 ALA A N 1
ATOM 662 C CA . ALA A 1 92 ? -8.82 14.758 0.452 1 96.75 92 ALA A CA 1
ATOM 663 C C . ALA A 1 92 ? -8.242 14.539 -0.943 1 96.75 92 ALA A C 1
ATOM 665 O O . ALA A 1 92 ? -7.062 14.203 -1.086 1 96.75 92 ALA A O 1
ATOM 666 N N . PRO A 1 93 ? -9.203 14.664 -1.988 1 92.5 93 PRO A N 1
ATOM 667 C CA . PRO A 1 93 ? -8.648 14.609 -3.344 1 92.5 93 PRO A CA 1
ATOM 668 C C . PRO A 1 93 ? -7.672 15.75 -3.625 1 92.5 93 PRO A C 1
ATOM 670 O O . PRO A 1 93 ? -7.789 16.828 -3.043 1 92.5 93 PRO A O 1
ATOM 673 N N . LEU A 1 94 ? -6.691 15.398 -4.426 1 89.25 94 LEU A N 1
ATOM 674 C CA . LEU A 1 94 ? -5.785 16.453 -4.859 1 89.25 94 LEU A CA 1
ATOM 675 C C . LEU A 1 94 ? -6.355 17.188 -6.066 1 89.25 94 LEU A C 1
ATOM 677 O O . LEU A 1 94 ? -7.051 16.609 -6.895 1 89.25 94 LEU A O 1
ATOM 681 N N . PRO A 1 95 ? -6.184 18.578 -6.004 1 69.5 95 PRO A N 1
ATOM 682 C CA . PRO A 1 95 ? -6.711 19.359 -7.133 1 69.5 95 PRO A CA 1
ATOM 683 C C . PRO A 1 95 ? -6.148 18.891 -8.477 1 69.5 95 PRO A C 1
ATOM 685 O O . PRO A 1 95 ? -5.047 18.344 -8.531 1 69.5 95 PRO A O 1
ATOM 688 N N . MET B 1 1 ? 15.297 -66.875 -30.672 1 39.78 1 MET B N 1
ATOM 689 C CA . MET B 1 1 ? 14.117 -66.062 -30.453 1 39.78 1 MET B CA 1
ATOM 690 C C . MET B 1 1 ? 14.484 -64.75 -29.734 1 39.78 1 MET B C 1
ATOM 692 O O . MET B 1 1 ? 14.82 -64.812 -28.547 1 39.78 1 MET B O 1
ATOM 696 N N . THR B 1 2 ? 15.078 -63.781 -30.453 1 51.34 2 THR B N 1
ATOM 697 C CA . THR B 1 2 ? 15.641 -62.531 -29.984 1 51.34 2 THR B CA 1
ATOM 698 C C . THR B 1 2 ? 14.531 -61.594 -29.516 1 51.34 2 THR B C 1
ATOM 700 O O . THR B 1 2 ? 13.609 -61.281 -30.281 1 51.34 2 THR B O 1
ATOM 703 N N . THR B 1 3 ? 14.164 -61.656 -28.266 1 50.53 3 THR B N 1
ATOM 704 C CA . THR B 1 3 ? 13.148 -60.812 -27.672 1 50.53 3 THR B CA 1
ATOM 705 C C . THR B 1 3 ? 13.477 -59.344 -27.922 1 50.53 3 THR B C 1
ATOM 707 O O . THR B 1 3 ? 14.547 -58.875 -27.516 1 50.53 3 THR B O 1
ATOM 710 N N . SER B 1 4 ? 13.172 -58.844 -29.125 1 50.16 4 SER B N 1
ATOM 711 C CA . SER B 1 4 ? 13.266 -57.406 -29.406 1 50.16 4 SER B CA 1
ATOM 712 C C . SER B 1 4 ? 12.602 -56.562 -28.312 1 50.16 4 SER B C 1
ATOM 714 O O . SER B 1 4 ? 11.406 -56.719 -28.062 1 50.16 4 SER B O 1
ATOM 716 N N . VAL B 1 5 ? 13.297 -56.375 -27.188 1 57.59 5 VAL B N 1
ATOM 717 C CA . VAL B 1 5 ? 12.766 -55.438 -26.203 1 57.59 5 VAL B CA 1
ATOM 718 C C . VAL B 1 5 ? 12.367 -54.125 -26.875 1 57.59 5 VAL B C 1
ATOM 720 O O . VAL B 1 5 ? 13.195 -53.469 -27.516 1 57.59 5 VAL B O 1
ATOM 723 N N . LEU B 1 6 ? 11.219 -54 -27.547 1 55.78 6 LEU B N 1
ATOM 724 C CA . LEU B 1 6 ? 10.742 -52.688 -28 1 55.78 6 LEU B CA 1
ATOM 725 C C . LEU B 1 6 ? 11.102 -51.594 -26.984 1 55.78 6 LEU B C 1
ATOM 727 O O . LEU B 1 6 ? 11.047 -51.844 -25.781 1 55.78 6 LEU B O 1
ATOM 731 N N . PRO B 1 7 ? 11.945 -50.656 -27.359 1 57.28 7 PRO B N 1
ATOM 732 C CA . PRO B 1 7 ? 12.25 -49.562 -26.422 1 57.28 7 PRO B CA 1
ATOM 733 C C . PRO B 1 7 ? 11.008 -49 -25.75 1 57.28 7 PRO B C 1
ATOM 735 O O . PRO B 1 7 ? 9.922 -49.031 -26.328 1 57.28 7 PRO B O 1
ATOM 738 N N . ALA B 1 8 ? 10.844 -49 -24.422 1 53.66 8 ALA B N 1
ATOM 739 C CA . ALA B 1 8 ? 9.789 -48.344 -23.656 1 53.66 8 ALA B CA 1
ATOM 740 C C . ALA B 1 8 ? 9.375 -47.031 -24.281 1 53.66 8 ALA B C 1
ATOM 742 O O . ALA B 1 8 ? 10.195 -46.344 -24.891 1 53.66 8 ALA B O 1
ATOM 743 N N . PRO B 1 9 ? 8.156 -46.844 -24.828 1 51.91 9 PRO B N 1
ATOM 744 C CA . PRO B 1 9 ? 7.754 -45.531 -25.312 1 51.91 9 PRO B CA 1
ATOM 745 C C . PRO B 1 9 ? 8.383 -44.375 -24.516 1 51.91 9 PRO B C 1
ATOM 747 O O . PRO B 1 9 ? 8.648 -44.531 -23.312 1 51.91 9 PRO B O 1
ATOM 750 N N . SER B 1 10 ? 9.242 -43.594 -25.031 1 52.5 10 SER B N 1
ATOM 751 C CA . SER B 1 10 ? 9.867 -42.406 -24.453 1 52.5 10 SER B CA 1
ATOM 752 C C . SER B 1 10 ? 8.898 -41.656 -23.547 1 52.5 10 SER B C 1
ATOM 754 O O . SER B 1 10 ? 7.703 -41.594 -23.828 1 52.5 10 SER B O 1
ATOM 756 N N . ALA B 1 11 ? 9 -41.406 -22.219 1 51.31 11 ALA B N 1
ATOM 757 C CA . ALA B 1 11 ? 8.422 -40.531 -21.219 1 51.31 11 ALA B CA 1
ATOM 758 C C . ALA B 1 11 ? 8.062 -39.188 -21.812 1 51.31 11 ALA B C 1
ATOM 760 O O . ALA B 1 11 ? 7.84 -38.219 -21.094 1 51.31 11 ALA B O 1
ATOM 761 N N . ALA B 1 12 ? 8.094 -38.844 -22.984 1 53.53 12 ALA B N 1
ATOM 762 C CA . ALA B 1 12 ? 7.742 -37.531 -23.516 1 53.53 12 ALA B CA 1
ATOM 763 C C . ALA B 1 12 ? 6.293 -37.156 -23.188 1 53.53 12 ALA B C 1
ATOM 765 O O . ALA B 1 12 ? 5.906 -36 -23.25 1 53.53 12 ALA B O 1
ATOM 766 N N . LEU B 1 13 ? 5.324 -37.969 -23.312 1 53.12 13 LEU B N 1
ATOM 767 C CA . LEU B 1 13 ? 3.896 -37.656 -23.328 1 53.12 13 LEU B CA 1
ATOM 768 C C . LEU B 1 13 ? 3.455 -37 -22.031 1 53.12 13 LEU B C 1
ATOM 770 O O . LEU B 1 13 ? 2.457 -36.281 -22 1 53.12 13 LEU B O 1
ATOM 774 N N . SER B 1 14 ? 3.803 -37.562 -20.781 1 53.16 14 SER B N 1
ATOM 775 C CA . SER B 1 14 ? 3.186 -37.219 -19.516 1 53.16 14 SER B CA 1
ATOM 776 C C . SER B 1 14 ? 3.611 -35.812 -19.047 1 53.16 14 SER B C 1
ATOM 778 O O . SER B 1 14 ? 3.021 -35.25 -18.125 1 53.16 14 SER B O 1
ATOM 780 N N . VAL B 1 15 ? 4.73 -35.281 -19.5 1 56.97 15 VAL B N 1
ATOM 781 C CA . VAL B 1 15 ? 5.242 -34 -19.031 1 56.97 15 VAL B CA 1
ATOM 782 C C . VAL B 1 15 ? 4.273 -32.875 -19.422 1 56.97 15 VAL B C 1
ATOM 784 O O . VAL B 1 15 ? 4.102 -31.906 -18.688 1 56.97 15 VAL B O 1
ATOM 787 N N . SER B 1 16 ? 3.627 -33 -20.719 1 59.44 16 SER B N 1
ATOM 788 C CA . SER B 1 16 ? 2.746 -31.922 -21.188 1 59.44 16 SER B CA 1
ATOM 789 C C . SER B 1 16 ? 1.515 -31.797 -20.297 1 59.44 16 SER B C 1
ATOM 791 O O . SER B 1 16 ? 1.148 -30.703 -19.875 1 59.44 16 SER B O 1
ATOM 793 N N . ALA B 1 17 ? 0.928 -33 -19.984 1 63.09 17 ALA B N 1
ATOM 794 C CA . ALA B 1 17 ? -0.271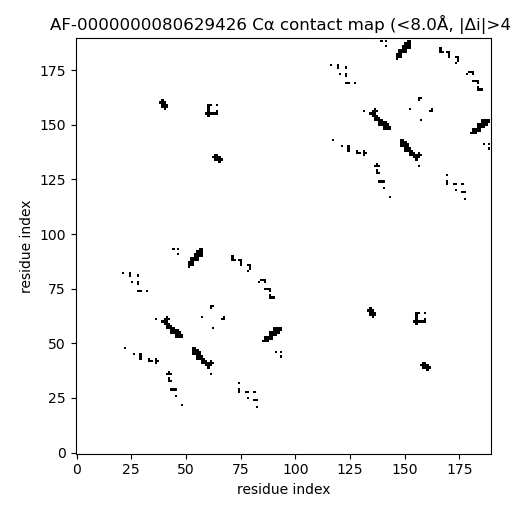 -32.969 -19.141 1 63.09 17 ALA B CA 1
ATOM 795 C C . ALA B 1 17 ? 0.044 -32.406 -17.75 1 63.09 17 ALA B C 1
ATOM 797 O O . ALA B 1 17 ? -0.714 -31.609 -17.203 1 63.09 17 ALA B O 1
ATOM 798 N N . THR B 1 18 ? 1.247 -32.75 -17.312 1 75.69 18 THR B N 1
ATOM 799 C CA . THR B 1 18 ? 1.616 -32.344 -15.961 1 75.69 18 THR B CA 1
ATOM 800 C C . THR B 1 18 ? 1.965 -30.844 -15.914 1 75.69 18 THR B C 1
ATOM 802 O O . THR B 1 18 ? 1.565 -30.141 -14.992 1 75.69 18 THR B O 1
ATOM 805 N N . ASP B 1 19 ? 2.605 -30.453 -17.094 1 83.5 19 ASP B N 1
ATOM 806 C CA . ASP B 1 19 ? 2.965 -29.031 -17.125 1 83.5 19 ASP B CA 1
ATOM 807 C C . ASP B 1 19 ? 1.729 -28.156 -17.328 1 83.5 19 ASP B C 1
ATOM 809 O O . ASP B 1 19 ? 1.627 -27.078 -16.734 1 83.5 19 ASP B O 1
ATOM 813 N N . ASP B 1 20 ? 0.812 -28.719 -18.109 1 89.44 20 ASP B N 1
ATOM 814 C CA . ASP B 1 20 ? -0.431 -27.984 -18.344 1 89.44 20 ASP B CA 1
ATOM 815 C C . ASP B 1 20 ? -1.262 -27.906 -17.062 1 89.44 20 ASP B C 1
ATOM 817 O O . ASP B 1 20 ? -1.87 -26.875 -16.766 1 89.44 20 ASP B O 1
ATOM 821 N N . ASP B 1 21 ? -1.315 -29 -16.406 1 92.75 21 ASP B N 1
ATOM 822 C CA . ASP B 1 21 ? -2.053 -29.031 -15.141 1 92.75 21 ASP B CA 1
ATOM 823 C C . ASP B 1 21 ? -1.426 -28.078 -14.125 1 92.75 21 ASP B C 1
ATOM 825 O O . ASP B 1 21 ? -2.137 -27.391 -13.391 1 92.75 21 ASP B O 1
ATOM 829 N N . ARG B 1 22 ? -0.118 -28.094 -14.109 1 94.56 22 ARG B N 1
ATOM 830 C CA . ARG B 1 22 ? 0.612 -27.188 -13.227 1 94.56 22 ARG B CA 1
ATOM 831 C C . ARG B 1 22 ? 0.29 -25.734 -13.539 1 94.56 22 ARG B C 1
ATOM 833 O O . ARG B 1 22 ? 0.034 -24.938 -12.633 1 94.56 22 ARG B O 1
ATOM 840 N N . LEU B 1 23 ? 0.351 -25.438 -14.805 1 95.88 23 LEU B N 1
ATOM 841 C CA . LEU B 1 23 ? 0.05 -24.078 -15.242 1 95.88 23 LEU B CA 1
ATOM 842 C C . LEU B 1 23 ? -1.379 -23.688 -14.875 1 95.88 23 LEU B C 1
ATOM 844 O O . LEU B 1 23 ? -1.633 -22.562 -14.445 1 95.88 23 LEU B O 1
ATOM 848 N N . ARG B 1 24 ? -2.289 -24.562 -15.023 1 96.5 24 ARG B N 1
ATOM 849 C CA . ARG B 1 24 ? -3.686 -24.312 -14.688 1 96.5 24 ARG B CA 1
ATOM 850 C C . ARG B 1 24 ? -3.848 -24.047 -13.188 1 96.5 24 ARG B C 1
ATOM 852 O O . ARG B 1 24 ? -4.598 -23.156 -12.789 1 96.5 24 ARG B O 1
ATOM 859 N N . LEU B 1 25 ? -3.162 -24.812 -12.383 1 97 25 LEU B N 1
ATOM 860 C CA . LEU B 1 25 ? -3.205 -24.625 -10.938 1 97 25 LEU B CA 1
ATOM 861 C C . LEU B 1 25 ? -2.646 -23.266 -10.547 1 97 25 LEU B C 1
ATOM 863 O O . LEU B 1 25 ? -3.225 -22.578 -9.703 1 97 25 LEU B O 1
ATOM 867 N N . ILE B 1 26 ? -1.59 -22.906 -11.195 1 98.25 26 ILE B N 1
ATOM 868 C CA . ILE B 1 26 ? -0.959 -21.609 -10.922 1 98.25 26 ILE B CA 1
ATOM 869 C C . ILE B 1 26 ? -1.904 -20.484 -11.312 1 98.25 26 ILE B C 1
ATOM 871 O O . ILE B 1 26 ? -2.137 -19.562 -10.523 1 98.25 26 ILE B O 1
ATOM 875 N N . ALA B 1 27 ? -2.455 -20.562 -12.469 1 98.19 27 ALA B N 1
ATOM 876 C CA . ALA B 1 27 ? -3.381 -19.547 -12.953 1 98.19 27 ALA B CA 1
ATOM 877 C C . ALA B 1 27 ? -4.602 -19.422 -12.047 1 98.19 27 ALA B C 1
ATOM 879 O O . ALA B 1 27 ? -5.051 -18.328 -11.734 1 98.19 27 ALA B O 1
ATOM 880 N N . ALA B 1 28 ? -5.066 -20.547 -11.586 1 98.25 28 ALA B N 1
ATOM 881 C CA . ALA B 1 28 ? -6.238 -20.562 -10.719 1 98.25 28 ALA B CA 1
ATOM 882 C C . ALA B 1 28 ? -5.93 -19.922 -9.367 1 98.25 28 ALA B C 1
ATOM 884 O O . ALA B 1 28 ? -6.758 -19.188 -8.82 1 98.25 28 ALA B O 1
ATOM 885 N N . ALA B 1 29 ? -4.816 -20.219 -8.828 1 98.31 29 ALA B N 1
ATOM 886 C CA . ALA B 1 29 ? -4.41 -19.641 -7.555 1 98.31 29 ALA B CA 1
ATOM 887 C C . ALA B 1 29 ? -4.312 -18.125 -7.652 1 98.31 29 ALA B C 1
ATOM 889 O O . ALA B 1 29 ? -4.754 -17.406 -6.746 1 98.31 29 ALA B O 1
ATOM 890 N N . ILE B 1 30 ? -3.783 -17.625 -8.719 1 98.38 30 ILE B N 1
ATOM 891 C CA . ILE B 1 30 ? -3.639 -16.188 -8.922 1 98.38 30 ILE B CA 1
ATOM 892 C C . ILE B 1 30 ? -5.016 -15.539 -9.039 1 98.38 30 ILE B C 1
ATOM 894 O O . ILE B 1 30 ? -5.277 -14.5 -8.43 1 98.38 30 ILE B O 1
ATOM 898 N N . GLU B 1 31 ? -5.844 -16.219 -9.797 1 98.44 31 GLU B N 1
ATOM 899 C CA . GLU B 1 31 ? -7.195 -15.695 -9.961 1 98.44 31 GLU B CA 1
ATOM 900 C C . GLU B 1 31 ? -7.918 -15.609 -8.617 1 98.44 31 GLU B C 1
ATOM 902 O O . GLU B 1 31 ? -8.688 -14.672 -8.375 1 98.44 31 GLU B O 1
ATOM 907 N N . GLU B 1 32 ? -7.645 -16.516 -7.781 1 98.19 32 GLU B N 1
ATOM 908 C CA . GLU B 1 32 ? -8.266 -16.562 -6.461 1 98.19 32 GLU B CA 1
ATOM 909 C C . GLU B 1 32 ? -7.828 -15.391 -5.598 1 98.19 32 GLU B C 1
ATOM 911 O O . GLU B 1 32 ? -8.578 -14.938 -4.73 1 98.19 32 GLU B O 1
ATOM 916 N N . LEU B 1 33 ? -6.68 -14.859 -5.836 1 98.25 33 LEU B N 1
ATOM 917 C CA . LEU B 1 33 ? -6.105 -13.812 -4.992 1 98.25 33 LEU B CA 1
ATOM 918 C C . LEU B 1 33 ? -6.434 -12.43 -5.535 1 98.25 33 LEU B C 1
ATOM 920 O O . LEU B 1 33 ? -6.305 -11.43 -4.82 1 98.25 33 LEU B O 1
ATOM 924 N N . ARG B 1 34 ? -6.883 -12.312 -6.703 1 98.62 34 ARG B N 1
ATOM 925 C CA . ARG B 1 34 ? -7.074 -11.023 -7.367 1 98.62 34 ARG B CA 1
ATOM 926 C C . ARG B 1 34 ? -8.117 -10.188 -6.645 1 98.62 34 ARG B C 1
ATOM 928 O O . ARG B 1 34 ? -7.926 -8.984 -6.441 1 98.62 34 ARG B O 1
ATOM 935 N N . PRO B 1 35 ? -9.195 -10.766 -6.16 1 98.62 35 PRO B N 1
ATOM 936 C CA . PRO B 1 35 ? -10.219 -9.93 -5.527 1 98.62 35 PRO B CA 1
ATOM 937 C C . PRO B 1 35 ? -9.695 -9.188 -4.297 1 98.62 35 PRO B C 1
ATOM 939 O O . PRO B 1 35 ? -10.047 -8.023 -4.078 1 98.62 35 PRO B O 1
ATOM 942 N N . MET B 1 36 ? -8.891 -9.82 -3.475 1 96.81 36 MET B N 1
ATOM 943 C CA . MET B 1 36 ? -8.312 -9.148 -2.309 1 96.81 36 MET B CA 1
ATOM 944 C C . MET B 1 36 ? -7.465 -7.957 -2.729 1 96.81 36 MET B C 1
ATOM 946 O O . MET B 1 36 ? -7.566 -6.879 -2.141 1 96.81 36 MET B O 1
ATOM 950 N N . LEU B 1 37 ? -6.621 -8.039 -3.771 1 97.38 37 LEU B N 1
ATOM 951 C CA . LEU B 1 37 ? -5.793 -6.941 -4.27 1 97.38 37 LEU B CA 1
ATOM 952 C C . LEU B 1 37 ? -6.664 -5.812 -4.82 1 97.38 37 LEU B C 1
ATOM 954 O O . LEU B 1 37 ? -6.359 -4.637 -4.621 1 97.38 37 LEU B O 1
ATOM 958 N N . GLN B 1 38 ? -7.738 -6.25 -5.52 1 97.5 38 GLN B N 1
ATOM 959 C CA . GLN B 1 38 ? -8.633 -5.254 -6.105 1 97.5 38 GLN B CA 1
ATOM 960 C C . GLN B 1 38 ? -9.305 -4.418 -5.023 1 97.5 38 GLN B C 1
ATOM 962 O O . GLN B 1 38 ? -9.469 -3.205 -5.176 1 97.5 38 GLN 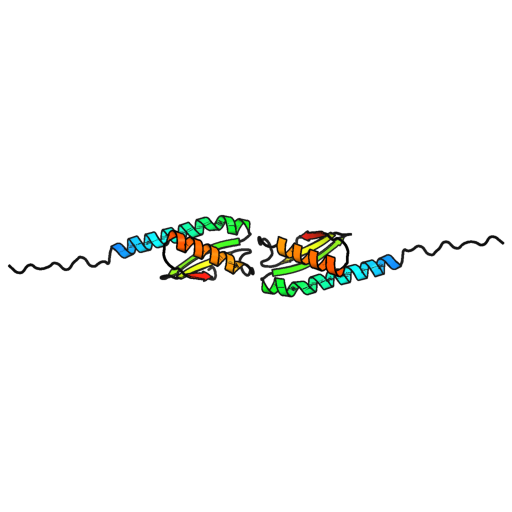B O 1
ATOM 967 N N . ASN B 1 39 ? -9.586 -5.07 -3.926 1 96.06 39 ASN B N 1
ATOM 968 C CA . ASN B 1 39 ? -10.141 -4.352 -2.783 1 96.06 39 ASN B CA 1
ATOM 969 C C . ASN B 1 39 ? -9.141 -3.35 -2.211 1 96.06 39 ASN B C 1
ATOM 971 O O . ASN B 1 39 ? -9.539 -2.336 -1.634 1 96.06 39 ASN B O 1
ATOM 975 N N . ASP B 1 40 ? -7.906 -3.621 -2.426 1 93.69 40 ASP B N 1
ATOM 976 C CA . ASP B 1 40 ? -6.832 -2.775 -1.912 1 93.69 40 ASP B CA 1
ATOM 977 C C . ASP B 1 40 ? -6.32 -1.823 -2.99 1 93.69 40 ASP B C 1
ATOM 979 O O . ASP B 1 40 ? -5.258 -1.216 -2.836 1 93.69 40 ASP B O 1
ATOM 983 N N . GLY B 1 41 ? -7.051 -1.759 -4.18 1 94.75 41 GLY B N 1
ATOM 984 C CA . GLY B 1 41 ? -6.754 -0.789 -5.219 1 94.75 41 GLY B CA 1
ATOM 985 C C . GLY B 1 41 ? -5.73 -1.285 -6.223 1 94.75 41 GLY B C 1
ATOM 986 O O . GLY B 1 41 ? -5.234 -0.512 -7.047 1 94.75 41 GLY B O 1
ATOM 987 N N . GLY B 1 42 ? -5.398 -2.48 -6.059 1 95.94 42 GLY B N 1
ATOM 988 C CA . GLY B 1 42 ? -4.438 -3.07 -6.977 1 95.94 42 GLY B CA 1
ATOM 989 C C . GLY B 1 42 ? -5.008 -4.227 -7.777 1 95.94 42 GLY B C 1
ATOM 990 O O . GLY B 1 42 ? -6.227 -4.352 -7.914 1 95.94 42 GLY B O 1
ATOM 991 N N . ASP B 1 43 ? -4.129 -4.996 -8.438 1 97.75 43 ASP B N 1
ATOM 992 C CA . ASP B 1 43 ? -4.391 -6.23 -9.164 1 97.75 43 ASP B CA 1
ATOM 993 C C . ASP B 1 43 ? -3.09 -6.914 -9.578 1 97.75 43 ASP B C 1
ATOM 995 O O . ASP B 1 43 ? -2.002 -6.438 -9.25 1 97.75 43 ASP B O 1
ATOM 999 N N . MET B 1 44 ? -3.275 -8.148 -10.156 1 98.19 44 MET B N 1
ATOM 1000 C CA . MET B 1 44 ? -2.076 -8.82 -10.656 1 98.19 44 MET B CA 1
ATOM 1001 C C . MET B 1 44 ? -2.404 -9.703 -11.852 1 98.19 44 MET B C 1
ATOM 1003 O O . MET B 1 44 ? -3.568 -10.031 -12.094 1 98.19 44 MET B O 1
ATOM 1007 N N . GLU B 1 45 ? -1.384 -9.961 -12.57 1 97.94 45 GLU B N 1
ATOM 1008 C CA . GLU B 1 45 ? -1.478 -10.867 -13.711 1 97.94 45 GLU B CA 1
ATOM 1009 C C . GLU B 1 45 ? -0.292 -11.828 -13.758 1 97.94 45 GLU B C 1
ATOM 1011 O O . GLU B 1 45 ? 0.833 -11.445 -13.43 1 97.94 45 GLU B O 1
ATOM 1016 N N . LEU B 1 46 ? -0.641 -13.109 -14.18 1 98.38 46 LEU B N 1
ATOM 1017 C CA . LEU B 1 46 ? 0.442 -14.047 -14.438 1 98.38 46 LEU B CA 1
ATOM 1018 C C . LEU B 1 46 ? 1.214 -13.656 -15.695 1 98.38 46 LEU B C 1
ATOM 1020 O O . LEU B 1 46 ? 0.623 -13.484 -16.766 1 98.38 46 LEU B O 1
ATOM 1024 N N . VAL B 1 47 ? 2.494 -13.492 -15.594 1 98.12 47 VAL B N 1
ATOM 1025 C CA . VAL B 1 47 ? 3.303 -13.047 -16.719 1 98.12 47 VAL B CA 1
ATOM 1026 C C . VAL B 1 47 ? 4.043 -14.242 -17.328 1 98.12 47 VAL B C 1
ATOM 1028 O O . VAL B 1 47 ? 4.094 -14.391 -18.547 1 98.12 47 VAL B O 1
ATOM 1031 N N . GLU B 1 48 ? 4.645 -15.062 -16.422 1 96.81 48 GLU B N 1
ATOM 1032 C CA . GLU B 1 48 ? 5.484 -16.156 -16.906 1 96.81 48 GLU B CA 1
ATOM 1033 C C . GLU B 1 48 ? 5.676 -17.219 -15.836 1 96.81 48 GLU B C 1
ATOM 1035 O O . GLU B 1 48 ? 5.738 -16.906 -14.648 1 96.81 48 GLU B O 1
ATOM 1040 N N . VAL B 1 49 ? 5.719 -18.469 -16.359 1 97.06 49 VAL B N 1
ATOM 1041 C CA . VAL B 1 49 ? 6.156 -19.594 -15.523 1 97.06 49 VAL B CA 1
ATOM 1042 C C . VAL B 1 49 ? 7.363 -20.281 -16.172 1 97.06 49 VAL B C 1
ATOM 1044 O O . VAL B 1 49 ? 7.281 -20.766 -17.297 1 97.06 49 VAL B O 1
ATOM 1047 N N . SER B 1 50 ? 8.43 -20.281 -15.523 1 95.62 50 SER B N 1
ATOM 1048 C CA . SER B 1 50 ? 9.648 -20.938 -15.992 1 95.62 50 SER B CA 1
ATOM 1049 C C . SER B 1 50 ? 10.281 -21.781 -14.883 1 95.62 50 SER B C 1
ATOM 1051 O O . SER B 1 50 ? 10.922 -21.25 -13.977 1 95.62 50 SER B O 1
ATOM 1053 N N . GLY B 1 51 ? 10.078 -23.047 -15.031 1 92.94 51 GLY B N 1
ATOM 1054 C CA . GLY B 1 51 ? 10.562 -23.906 -13.961 1 92.94 51 GLY B CA 1
ATOM 1055 C C . GLY B 1 51 ? 9.922 -23.625 -12.617 1 92.94 51 GLY B C 1
ATOM 1056 O O . GLY B 1 51 ? 8.695 -23.641 -12.492 1 92.94 51 GLY B O 1
ATOM 1057 N N . ASP B 1 52 ? 10.695 -23.297 -11.562 1 95.69 52 ASP B N 1
ATOM 1058 C CA . ASP B 1 52 ? 10.18 -23.016 -10.227 1 95.69 52 ASP B CA 1
ATOM 1059 C C . ASP B 1 52 ? 10.016 -21.516 -10.008 1 95.69 52 ASP B C 1
ATOM 1061 O O . ASP B 1 52 ? 9.805 -21.062 -8.875 1 95.69 52 ASP B O 1
ATOM 1065 N N . VAL B 1 53 ? 10.094 -20.844 -11.086 1 98.19 53 VAL B N 1
ATOM 1066 C CA . VAL B 1 53 ? 9.945 -19.391 -10.992 1 98.19 53 VAL B CA 1
ATOM 1067 C C . VAL B 1 53 ? 8.633 -18.953 -11.641 1 98.19 53 VAL B C 1
ATOM 1069 O O . VAL B 1 53 ? 8.359 -19.312 -12.789 1 98.19 53 VAL B O 1
ATOM 1072 N N . VAL B 1 54 ? 7.82 -18.297 -10.891 1 98.5 54 VAL B N 1
ATOM 1073 C CA . VAL B 1 54 ? 6.598 -17.672 -11.375 1 98.5 54 VAL B CA 1
ATOM 1074 C C . VAL B 1 54 ? 6.75 -16.141 -11.344 1 98.5 54 VAL B C 1
ATOM 1076 O O . VAL B 1 54 ? 7.066 -15.578 -10.297 1 98.5 54 VAL B O 1
ATOM 1079 N N . ARG B 1 55 ? 6.492 -15.516 -12.453 1 98.56 55 ARG B N 1
ATOM 1080 C CA . ARG B 1 55 ? 6.539 -14.055 -12.531 1 98.56 55 ARG B CA 1
ATOM 1081 C C . ARG B 1 55 ? 5.137 -13.469 -12.641 1 98.56 55 ARG B C 1
ATOM 1083 O O . ARG B 1 55 ? 4.324 -13.922 -13.453 1 98.56 55 ARG B O 1
ATOM 1090 N N . VAL B 1 56 ? 4.941 -12.5 -11.773 1 98.56 56 VAL B N 1
ATOM 1091 C CA . VAL B 1 56 ? 3.643 -11.836 -11.781 1 98.56 56 VAL B CA 1
ATOM 1092 C C . VAL B 1 56 ? 3.838 -10.336 -11.961 1 98.56 56 VAL B C 1
ATOM 1094 O O . VAL B 1 56 ? 4.816 -9.766 -11.469 1 98.56 56 VAL B O 1
ATOM 1097 N N . GLY B 1 57 ? 2.922 -9.703 -12.711 1 98.06 57 GLY B N 1
ATOM 1098 C CA . GLY B 1 57 ? 2.842 -8.258 -12.82 1 98.06 57 GLY B CA 1
ATOM 1099 C C . GLY B 1 57 ? 1.755 -7.648 -11.953 1 98.06 57 GLY B C 1
ATOM 1100 O O . GLY B 1 57 ? 0.603 -8.086 -12 1 98.06 57 GLY B O 1
ATOM 1101 N N . LEU B 1 58 ? 2.166 -6.684 -11.148 1 97.56 58 LEU B N 1
ATOM 1102 C CA . LEU B 1 58 ? 1.202 -5.988 -10.297 1 97.56 58 LEU B CA 1
ATOM 1103 C C . LEU B 1 58 ? 0.598 -4.793 -11.031 1 97.56 58 LEU B C 1
ATOM 1105 O O . LEU B 1 58 ? 1.209 -4.25 -11.953 1 97.56 58 LEU B O 1
ATOM 1109 N N . ARG B 1 59 ? -0.626 -4.406 -10.531 1 96 59 ARG B N 1
ATOM 1110 C CA . ARG B 1 59 ? -1.351 -3.279 -11.102 1 96 59 ARG B CA 1
ATOM 1111 C C . ARG B 1 59 ? -1.903 -2.369 -10.008 1 96 59 ARG B C 1
ATOM 1113 O O . ARG B 1 59 ? -2.062 -2.793 -8.867 1 96 59 ARG B O 1
ATOM 1120 N N . GLY B 1 60 ? -2.117 -1.103 -10.492 1 94.25 60 GLY B N 1
ATOM 1121 C CA . GLY B 1 60 ? -2.793 -0.176 -9.602 1 94.25 60 GLY B CA 1
ATOM 1122 C C . GLY B 1 60 ? -1.947 0.229 -8.406 1 94.25 60 GLY B C 1
ATOM 1123 O O . GLY B 1 60 ? -0.755 0.505 -8.547 1 94.25 60 GLY B O 1
ATOM 1124 N N . ALA B 1 61 ? -2.541 0.232 -7.289 1 93.62 61 ALA B N 1
ATOM 1125 C CA . ALA B 1 61 ? -1.914 0.765 -6.082 1 93.62 61 ALA B CA 1
ATOM 1126 C C . ALA B 1 61 ? -0.815 -0.167 -5.578 1 93.62 61 ALA B C 1
ATOM 1128 O O . ALA B 1 61 ? 0.007 0.226 -4.75 1 93.62 61 ALA B O 1
ATOM 1129 N N . CYS B 1 62 ? -0.793 -1.272 -6.02 1 94.25 62 CYS B N 1
ATOM 1130 C CA . CYS B 1 62 ? 0.256 -2.189 -5.586 1 94.25 62 CYS B CA 1
ATOM 1131 C C . CYS B 1 62 ? 1.542 -1.953 -6.371 1 94.25 62 CYS B C 1
ATOM 1133 O O . CYS B 1 62 ? 2.596 -2.482 -6.012 1 94.25 62 CYS B O 1
ATOM 1135 N N . VAL B 1 63 ? 1.356 -1.187 -7.426 1 93.12 63 VAL B N 1
ATOM 1136 C CA . VAL B 1 63 ? 2.562 -0.817 -8.156 1 93.12 63 VAL B CA 1
ATOM 1137 C C . VAL B 1 63 ? 3.338 0.242 -7.379 1 93.12 63 VAL B C 1
ATOM 1139 O O . VAL B 1 63 ? 2.816 1.323 -7.102 1 93.12 63 VAL B O 1
ATOM 1142 N N . GLY B 1 64 ? 4.586 -0.157 -6.996 1 91.06 64 GLY B N 1
ATOM 1143 C CA . GLY B 1 64 ? 5.41 0.82 -6.309 1 91.06 64 GLY B CA 1
ATOM 1144 C C . GLY B 1 64 ? 5.082 0.946 -4.832 1 91.06 64 GLY B C 1
ATOM 1145 O O . GLY B 1 64 ? 5.664 1.772 -4.129 1 91.06 64 GLY B O 1
ATOM 1146 N N . CYS B 1 65 ? 4.094 0.308 -4.398 1 94.75 65 CYS B N 1
ATOM 1147 C CA . CYS B 1 65 ? 3.703 0.315 -2.994 1 94.75 65 CYS B CA 1
ATOM 1148 C C . CYS B 1 65 ? 4.754 -0.381 -2.135 1 94.75 65 CYS B C 1
ATOM 1150 O O . CYS B 1 65 ? 5.32 -1.396 -2.541 1 94.75 65 CYS B O 1
ATOM 1152 N N . GLY B 1 66 ? 4.898 0.118 -0.963 1 94.06 66 GLY B N 1
ATOM 1153 C CA . GLY B 1 66 ? 5.883 -0.443 -0.054 1 94.06 66 GLY B CA 1
ATOM 1154 C C . GLY B 1 66 ? 5.527 -1.836 0.428 1 94.06 66 GLY B C 1
ATOM 1155 O O . GLY B 1 66 ? 6.391 -2.572 0.909 1 94.06 66 GLY B O 1
ATOM 1156 N N . MET B 1 67 ? 4.301 -2.168 0.357 1 95.19 67 MET B N 1
ATOM 1157 C CA . MET B 1 67 ? 3.844 -3.461 0.862 1 95.19 67 MET B CA 1
ATOM 1158 C C . MET B 1 67 ? 3.758 -4.484 -0.264 1 95.19 67 MET B C 1
ATOM 1160 O O . MET B 1 67 ? 3.273 -5.602 -0.059 1 95.19 67 MET B O 1
ATOM 1164 N N . ALA B 1 68 ? 4.188 -4.207 -1.44 1 96.06 68 ALA B N 1
ATOM 1165 C CA . ALA B 1 68 ? 4.125 -5.098 -2.596 1 96.06 68 ALA B CA 1
ATOM 1166 C C . ALA B 1 68 ? 4.797 -6.434 -2.297 1 96.06 68 ALA B C 1
ATOM 1168 O O . ALA B 1 68 ? 4.359 -7.48 -2.785 1 96.06 68 ALA B O 1
ATOM 1169 N N . GLY B 1 69 ? 5.816 -6.41 -1.532 1 96.88 69 GLY B N 1
ATOM 1170 C CA . GLY B 1 69 ? 6.492 -7.637 -1.139 1 96.88 69 GLY B CA 1
ATOM 1171 C C . GLY B 1 69 ? 5.594 -8.602 -0.394 1 96.88 69 GLY B C 1
ATOM 1172 O O . GLY B 1 69 ? 5.672 -9.812 -0.598 1 96.88 69 GLY B O 1
ATOM 1173 N N . HIS B 1 70 ? 4.773 -8.062 0.491 1 97.12 70 HIS B N 1
ATOM 1174 C CA . HIS B 1 70 ? 3.816 -8.898 1.206 1 97.12 70 HIS B CA 1
ATOM 1175 C C . HIS B 1 70 ? 2.879 -9.617 0.239 1 97.12 70 HIS B C 1
ATOM 1177 O O . HIS B 1 70 ? 2.584 -10.797 0.416 1 97.12 70 HIS B O 1
ATOM 1183 N N . THR B 1 71 ? 2.432 -8.82 -0.773 1 97.38 71 THR B N 1
ATOM 1184 C CA . THR B 1 71 ? 1.562 -9.391 -1.793 1 97.38 71 THR B CA 1
ATOM 1185 C C . THR B 1 71 ? 2.252 -10.555 -2.5 1 97.38 71 THR B C 1
ATOM 1187 O O . THR B 1 71 ? 1.666 -11.625 -2.654 1 97.38 71 THR B O 1
ATOM 1190 N N . LEU B 1 72 ? 3.566 -10.406 -2.82 1 98.25 72 LEU B N 1
ATOM 1191 C CA . LEU B 1 72 ? 4.316 -11.484 -3.463 1 98.25 72 LEU B CA 1
ATOM 1192 C C . LEU B 1 72 ? 4.469 -12.672 -2.525 1 98.25 72 LEU B C 1
ATOM 1194 O O . LEU B 1 72 ? 4.422 -13.828 -2.963 1 98.25 72 LEU B O 1
ATOM 1198 N N . GLY B 1 73 ? 4.625 -12.414 -1.305 1 98.31 73 GLY B N 1
ATOM 1199 C CA . GLY B 1 73 ? 4.688 -13.477 -0.311 1 98.31 73 GLY B CA 1
ATOM 1200 C C . GLY B 1 73 ? 3.406 -14.281 -0.217 1 98.31 73 GLY B C 1
ATOM 1201 O O . GLY B 1 73 ? 3.445 -15.508 -0.096 1 98.31 73 GLY B O 1
ATOM 1202 N N . ALA B 1 74 ? 2.297 -13.578 -0.227 1 98.25 74 ALA B N 1
ATOM 1203 C CA . ALA B 1 74 ? 0.997 -14.242 -0.18 1 98.25 74 ALA B CA 1
ATOM 1204 C C . ALA B 1 74 ? 0.798 -15.141 -1.394 1 98.25 74 ALA B C 1
ATOM 1206 O O . ALA B 1 74 ? 0.299 -16.266 -1.267 1 98.25 74 ALA B O 1
ATOM 1207 N N . VAL B 1 75 ? 1.214 -14.688 -2.535 1 98.56 75 VAL B N 1
ATOM 1208 C CA . VAL B 1 75 ? 1.134 -15.484 -3.756 1 98.56 75 VAL B CA 1
ATOM 1209 C C . VAL B 1 75 ? 1.997 -16.734 -3.613 1 98.56 75 VAL B C 1
ATOM 1211 O O . VAL B 1 75 ? 1.545 -17.844 -3.902 1 98.56 75 VAL B O 1
ATOM 1214 N N . ARG B 1 76 ? 3.184 -16.516 -3.119 1 98.69 76 ARG B N 1
ATOM 1215 C CA . ARG B 1 76 ? 4.094 -17.641 -2.949 1 98.69 76 ARG B CA 1
ATOM 1216 C C . ARG B 1 76 ? 3.508 -18.672 -1.998 1 98.69 76 ARG B C 1
ATOM 1218 O O . ARG B 1 76 ? 3.541 -19.875 -2.283 1 98.69 76 ARG B O 1
ATOM 1225 N N . ARG B 1 77 ? 2.979 -18.234 -0.957 1 98.69 77 ARG B N 1
ATOM 1226 C CA . ARG B 1 77 ? 2.398 -19.141 0.023 1 98.69 77 ARG B CA 1
ATOM 1227 C C . ARG B 1 77 ? 1.273 -19.969 -0.596 1 98.69 77 ARG B C 1
ATOM 1229 O O . ARG B 1 77 ? 1.227 -21.188 -0.427 1 98.69 77 ARG B O 1
ATOM 1236 N N . ARG B 1 78 ? 0.43 -19.266 -1.273 1 98.5 78 ARG B N 1
ATOM 1237 C CA . ARG B 1 78 ? -0.693 -19.953 -1.898 1 98.5 78 ARG B CA 1
ATOM 1238 C C . ARG B 1 78 ? -0.206 -20.969 -2.924 1 98.5 78 ARG B C 1
ATOM 1240 O O . ARG B 1 78 ? -0.733 -22.078 -3.002 1 98.5 78 ARG B O 1
ATOM 1247 N N . LEU B 1 79 ? 0.77 -20.641 -3.695 1 98.44 79 LEU B N 1
ATOM 1248 C CA . LEU B 1 79 ? 1.292 -21.531 -4.723 1 98.44 79 LEU B CA 1
ATOM 1249 C C . LEU B 1 79 ? 1.972 -22.75 -4.098 1 98.44 79 LEU B C 1
ATOM 1251 O O . LEU B 1 79 ? 1.837 -23.859 -4.598 1 98.44 79 LEU B O 1
ATOM 1255 N N . VAL B 1 80 ? 2.674 -22.562 -2.998 1 98.25 80 VAL B N 1
ATOM 1256 C CA . VAL B 1 80 ? 3.297 -23.672 -2.295 1 98.25 80 VAL B CA 1
ATOM 1257 C C . VAL B 1 80 ? 2.223 -24.641 -1.795 1 98.25 80 VAL B C 1
ATOM 1259 O O . VAL B 1 80 ? 2.375 -25.859 -1.898 1 98.25 80 VAL B O 1
ATOM 1262 N N . GLU B 1 81 ? 1.167 -24.109 -1.34 1 98.12 81 GLU B N 1
ATOM 1263 C CA . GLU B 1 81 ? 0.066 -24.938 -0.841 1 98.12 81 GLU B CA 1
ATOM 1264 C C . GLU B 1 81 ? -0.544 -25.781 -1.958 1 98.12 81 GLU B C 1
ATOM 1266 O O . GLU B 1 81 ? -0.818 -26.969 -1.768 1 98.12 81 GLU B O 1
ATOM 1271 N N . VAL B 1 82 ? -0.738 -25.188 -3.053 1 96.75 82 VAL B N 1
ATOM 1272 C CA . VAL B 1 82 ? -1.485 -25.859 -4.109 1 96.75 82 VAL B CA 1
ATOM 1273 C C . VAL B 1 82 ? -0.561 -26.797 -4.883 1 96.75 82 VAL B C 1
ATOM 1275 O O . VAL B 1 82 ? -0.985 -27.859 -5.336 1 96.75 82 VAL B O 1
ATOM 1278 N N . LEU B 1 83 ? 0.708 -26.469 -5.012 1 96.25 83 LEU B N 1
ATOM 1279 C CA . LEU B 1 83 ? 1.628 -27.266 -5.82 1 96.25 83 LEU B CA 1
ATOM 1280 C C . LEU B 1 83 ? 2.363 -28.297 -4.961 1 96.25 83 LEU B C 1
ATOM 1282 O O . LEU B 1 83 ? 2.881 -29.281 -5.48 1 96.25 83 LEU B O 1
ATOM 1286 N N . GLY B 1 84 ? 2.551 -28.016 -3.748 1 96.62 84 GLY B N 1
ATOM 1287 C CA . GLY B 1 84 ? 3.242 -28.938 -2.854 1 96.62 84 GLY B CA 1
ATOM 1288 C C . GLY B 1 84 ? 4.75 -28.906 -3.021 1 96.62 84 GLY B C 1
ATOM 1289 O O . GLY B 1 84 ? 5.441 -29.844 -2.609 1 96.62 84 GLY B O 1
ATOM 1290 N N . THR B 1 85 ? 5.195 -27.922 -3.725 1 95.44 85 THR B N 1
ATOM 1291 C CA . THR B 1 85 ? 6.625 -27.781 -3.975 1 95.44 85 THR B CA 1
ATOM 1292 C C . THR B 1 85 ? 7.059 -26.328 -3.76 1 95.44 85 THR B C 1
ATOM 1294 O O . THR B 1 85 ? 6.227 -25.422 -3.699 1 95.44 85 THR B O 1
ATOM 1297 N N . HIS B 1 86 ? 8.383 -26.219 -3.637 1 95.94 86 HIS B N 1
ATOM 1298 C CA . HIS B 1 86 ? 8.938 -24.875 -3.512 1 95.94 86 HIS B CA 1
ATOM 1299 C C . HIS B 1 86 ? 8.805 -24.109 -4.82 1 95.94 86 HIS B C 1
ATOM 1301 O O . HIS B 1 86 ? 9.039 -24.656 -5.898 1 95.94 86 HIS B O 1
ATOM 1307 N N . ILE B 1 87 ? 8.508 -22.891 -4.738 1 97.12 87 ILE B N 1
ATOM 1308 C CA . ILE B 1 87 ? 8.344 -22.031 -5.898 1 97.12 87 ILE B CA 1
ATOM 1309 C C . ILE B 1 87 ? 8.836 -20.625 -5.559 1 97.12 87 ILE B C 1
ATOM 1311 O O . ILE B 1 87 ? 8.703 -20.156 -4.422 1 97.12 87 ILE B O 1
ATOM 1315 N N . ARG B 1 88 ? 9.352 -19.953 -6.492 1 98.38 88 ARG B N 1
ATOM 1316 C CA . ARG B 1 88 ? 9.734 -18.547 -6.371 1 98.38 88 ARG B CA 1
ATOM 1317 C C . ARG B 1 88 ? 8.758 -17.641 -7.121 1 98.38 88 ARG B C 1
ATOM 1319 O O . ARG B 1 88 ? 8.336 -17.969 -8.234 1 98.38 88 ARG B O 1
ATOM 1326 N N . VAL B 1 89 ? 8.414 -16.609 -6.445 1 98.69 89 VAL B N 1
ATOM 1327 C CA . VAL B 1 89 ? 7.535 -15.625 -7.07 1 98.69 89 VAL B CA 1
ATOM 1328 C C . VAL B 1 89 ? 8.273 -14.305 -7.227 1 98.69 89 VAL B C 1
ATOM 1330 O O . VAL B 1 89 ? 8.773 -13.742 -6.25 1 98.69 89 VAL B O 1
ATOM 1333 N N . LEU B 1 90 ? 8.398 -13.82 -8.43 1 98.12 90 LEU B N 1
ATOM 1334 C CA . LEU B 1 90 ? 9.117 -12.586 -8.727 1 98.12 90 LEU B CA 1
ATOM 1335 C C . LEU B 1 90 ? 8.211 -11.586 -9.438 1 98.12 90 LEU B C 1
ATOM 1337 O O . LEU B 1 90 ? 7.363 -11.977 -10.242 1 98.12 90 LEU B O 1
ATOM 1341 N N . PRO B 1 91 ? 8.445 -10.328 -9.102 1 97.12 91 PRO B N 1
ATOM 1342 C CA . PRO B 1 91 ? 7.688 -9.312 -9.844 1 97.12 91 PRO B CA 1
ATOM 1343 C C . PRO B 1 91 ? 8.172 -9.164 -11.289 1 97.12 91 PRO B C 1
ATOM 1345 O O . PRO B 1 91 ? 9.336 -9.43 -11.586 1 97.12 91 PRO B O 1
ATOM 1348 N N . ALA B 1 92 ? 7.262 -8.844 -12.141 1 96.69 92 ALA B N 1
ATOM 1349 C CA . ALA B 1 92 ? 7.562 -8.539 -13.531 1 96.69 92 ALA B CA 1
ATOM 1350 C C . ALA B 1 92 ? 6.723 -7.363 -14.031 1 96.69 92 ALA B C 1
ATOM 1352 O O . ALA B 1 92 ? 5.582 -7.176 -13.602 1 96.69 92 ALA B O 1
ATOM 1353 N N . PRO B 1 93 ? 7.43 -6.496 -14.914 1 92.44 93 PRO B N 1
ATOM 1354 C CA . PRO B 1 93 ? 6.609 -5.449 -15.531 1 92.44 93 PRO B CA 1
ATOM 1355 C C . PRO B 1 93 ? 5.477 -6.016 -16.391 1 92.44 93 PRO B C 1
ATOM 1357 O O . PRO B 1 93 ? 5.605 -7.113 -16.938 1 92.44 93 PRO B O 1
ATOM 1360 N N . LEU B 1 94 ? 4.391 -5.289 -16.359 1 89.12 94 LEU B N 1
ATOM 1361 C CA . LEU B 1 94 ? 3.305 -5.68 -17.25 1 89.12 94 LEU B CA 1
ATOM 1362 C C . LEU B 1 94 ? 3.518 -5.109 -18.656 1 89.12 94 LEU B C 1
ATOM 1364 O O . LEU B 1 94 ? 4.074 -4.02 -18.797 1 89.12 94 LEU B O 1
ATOM 1368 N N . PRO B 1 95 ? 3.229 -6.023 -19.688 1 69.5 95 PRO B N 1
ATOM 1369 C CA . PRO B 1 95 ? 3.416 -5.535 -21.047 1 69.5 95 PRO B CA 1
ATOM 1370 C C . PRO B 1 95 ? 2.619 -4.266 -21.344 1 69.5 95 PRO B C 1
ATOM 1372 O O . PRO B 1 95 ? 1.59 -4.02 -20.703 1 69.5 95 PRO B O 1
#